Protein AF-A0AAD3CX53-F1 (afdb_monomer_lite)

InterPro domains:
  IPR001254 Serine proteases, trypsin domain [PF00089] (27-254)
  IPR001254 Serine proteases, trypsin domain [PS50240] (27-259)
  IPR001254 Serine proteases, trypsin domain [SM00020] (26-254)
  IPR001254 Serine proteases, trypsin domain [cd00190] (27-257)
  IPR001314 Peptidase S1A, chymotrypsin family [PR00722] (55-70)
  IPR001314 Peptidase S1A, chymotrypsin family [PR00722] (120-134)
  IPR001314 Peptidase S1A, chymotrypsin family [PR00722] (205-217)
  IPR009003 Peptidase S1, PA clan [SSF50494] (7-258)
  IPR018114 Serine proteases, trypsin family, histidine active site [PS00134] (65-70)
  IPR033116 Serine proteases, trypsin family, serine active site [PS00135] (206-217)
  IPR050430 Peptidase S1 family serine proteases [PTHR24276] (22-259)

Structure (mmCIF, N/CA/C/O backbone):
data_AF-A0AAD3CX53-F1
#
_entry.id   AF-A0AAD3CX53-F1
#
loop_
_atom_site.group_PDB
_atom_site.id
_atom_site.type_symbol
_atom_site.label_atom_id
_atom_site.label_alt_id
_atom_site.label_comp_id
_atom_site.label_asym_id
_atom_site.label_entity_id
_atom_site.label_seq_id
_atom_site.pdbx_PDB_ins_code
_atom_site.Cartn_x
_atom_site.Cartn_y
_atom_site.Cartn_z
_atom_site.occupancy
_atom_site.B_iso_or_equiv
_atom_site.auth_seq_id
_atom_site.auth_comp_id
_atom_site.auth_asym_id
_atom_site.auth_atom_id
_atom_site.pdbx_PDB_model_num
ATOM 1 N N . MET A 1 1 ? 22.608 -53.211 -71.564 1.00 37.53 1 MET A N 1
ATOM 2 C CA . MET A 1 1 ? 23.884 -52.901 -72.252 1.00 37.53 1 MET A CA 1
ATOM 3 C C . MET A 1 1 ? 24.063 -51.393 -72.076 1.00 37.53 1 MET A C 1
ATOM 5 O O . MET A 1 1 ? 23.245 -50.678 -72.616 1.00 37.53 1 MET A O 1
ATOM 9 N N . PHE A 1 2 ? 24.878 -50.819 -71.192 1.00 36.91 2 PHE A N 1
ATOM 10 C CA . PHE A 1 2 ? 26.244 -51.102 -70.749 1.00 36.91 2 PHE A CA 1
ATOM 11 C C . PHE A 1 2 ? 26.442 -50.727 -69.263 1.00 36.91 2 PHE A C 1
ATOM 13 O O . PHE A 1 2 ? 25.804 -49.817 -68.748 1.00 36.91 2 PHE A O 1
ATOM 20 N N . PHE A 1 3 ? 27.364 -51.442 -68.619 1.00 38.16 3 PHE A N 1
ATOM 21 C CA . PHE A 1 3 ? 27.961 -51.197 -67.300 1.00 38.16 3 PHE A CA 1
ATOM 22 C C . PHE A 1 3 ? 28.917 -49.985 -67.307 1.00 38.16 3 PHE A C 1
ATOM 24 O O . PHE A 1 3 ? 29.639 -49.826 -68.291 1.00 38.16 3 PHE A O 1
ATOM 31 N N . ARG A 1 4 ? 29.075 -49.283 -66.167 1.00 43.34 4 ARG A N 1
ATOM 32 C CA . ARG A 1 4 ? 30.371 -49.168 -65.446 1.00 43.34 4 ARG A CA 1
ATOM 33 C C . ARG A 1 4 ? 30.257 -48.494 -64.063 1.00 43.34 4 ARG A C 1
ATOM 35 O O . ARG A 1 4 ? 29.509 -47.546 -63.875 1.00 43.34 4 ARG A O 1
ATOM 42 N N . LEU A 1 5 ? 31.020 -49.075 -63.135 1.00 43.53 5 LEU A N 1
ATOM 43 C CA . LEU A 1 5 ? 31.185 -48.823 -61.696 1.00 43.53 5 LEU A CA 1
ATOM 44 C C . LEU A 1 5 ? 32.318 -47.820 -61.372 1.00 43.53 5 LEU A C 1
ATOM 46 O O . LEU A 1 5 ? 33.088 -47.483 -62.269 1.00 43.53 5 LEU A O 1
ATOM 50 N N . PHE A 1 6 ? 32.451 -47.548 -60.056 1.00 41.03 6 PHE A N 1
ATOM 51 C CA . PHE A 1 6 ? 33.552 -46.977 -59.234 1.00 41.03 6 PHE A CA 1
ATOM 52 C C . PHE A 1 6 ? 33.289 -45.534 -58.755 1.00 41.03 6 PHE A C 1
ATOM 54 O O . PHE A 1 6 ? 32.903 -44.702 -59.559 1.00 41.03 6 PHE A O 1
ATOM 61 N N . SER A 1 7 ? 33.497 -45.115 -57.497 1.00 39.09 7 SER A N 1
ATOM 62 C CA . SER A 1 7 ? 33.970 -45.731 -56.239 1.00 39.09 7 SER A CA 1
ATOM 63 C C . SER A 1 7 ? 33.908 -44.656 -55.127 1.00 39.09 7 SER A C 1
ATOM 65 O O . SER A 1 7 ? 34.297 -43.539 -55.434 1.00 39.09 7 SER A O 1
ATOM 67 N N . THR A 1 8 ? 33.523 -45.020 -53.881 1.00 43.47 8 THR A N 1
ATOM 68 C CA . THR A 1 8 ? 33.991 -44.512 -52.539 1.00 43.47 8 THR A CA 1
ATOM 69 C C . THR A 1 8 ? 34.021 -42.984 -52.252 1.00 43.47 8 THR A C 1
ATOM 71 O O . THR A 1 8 ? 34.390 -42.212 -53.112 1.00 43.47 8 THR A O 1
ATOM 74 N N . CYS A 1 9 ? 33.797 -42.396 -51.067 1.00 38.59 9 CYS A N 1
ATOM 75 C CA . CYS A 1 9 ? 33.651 -42.792 -49.660 1.00 38.59 9 CYS A CA 1
ATOM 76 C C . CYS A 1 9 ? 33.224 -41.530 -48.849 1.00 38.59 9 CYS A C 1
ATOM 78 O O . CYS A 1 9 ? 33.630 -40.437 -49.221 1.00 38.59 9 CYS A O 1
ATOM 80 N N . PHE A 1 10 ? 32.526 -41.724 -47.718 1.00 41.97 10 PHE A N 1
ATOM 81 C CA . PHE A 1 10 ? 32.478 -40.902 -46.482 1.00 41.97 10 PHE A CA 1
ATOM 82 C C . PHE A 1 10 ? 32.223 -39.375 -46.532 1.00 41.97 10 PHE A C 1
ATOM 84 O O . PHE A 1 10 ? 33.074 -38.603 -46.952 1.00 41.97 10 PHE A O 1
ATOM 91 N N . LEU A 1 11 ? 31.148 -38.923 -45.868 1.00 41.41 11 LEU A N 1
ATOM 92 C CA . LEU A 1 11 ? 31.204 -38.396 -44.490 1.00 41.41 11 LEU A CA 1
ATOM 93 C C . LEU A 1 11 ? 29.785 -38.157 -43.939 1.00 41.41 11 LEU A C 1
ATOM 95 O O . LEU A 1 11 ? 28.907 -37.651 -44.633 1.00 41.41 11 LEU A O 1
ATOM 99 N N . LEU A 1 12 ? 29.579 -38.549 -42.678 1.00 47.66 12 LEU A N 1
ATOM 100 C CA . LEU A 1 12 ? 28.421 -38.186 -41.865 1.00 47.66 12 LEU A CA 1
ATOM 101 C C . LEU A 1 12 ? 28.378 -36.665 -41.658 1.00 47.66 12 LEU A C 1
ATOM 103 O O . LEU A 1 12 ? 29.356 -36.087 -41.191 1.00 47.66 12 LEU A O 1
ATOM 107 N N . SER A 1 13 ? 27.198 -36.072 -41.801 1.00 46.19 13 SER A N 1
ATOM 108 C CA . SER A 1 13 ? 26.749 -35.031 -40.877 1.00 46.19 13 SER A CA 1
ATOM 109 C C . SER A 1 13 ? 25.247 -35.186 -40.650 1.00 46.19 13 SER A C 1
ATOM 111 O O . SER A 1 13 ? 24.409 -34.854 -41.483 1.00 46.19 13 SER A O 1
ATOM 113 N N . ALA A 1 14 ? 24.908 -35.755 -39.495 1.00 48.56 14 ALA A N 1
ATOM 114 C CA . ALA A 1 14 ? 23.606 -35.538 -38.899 1.00 48.56 14 ALA A CA 1
ATOM 115 C C . ALA A 1 14 ? 23.616 -34.126 -38.307 1.00 48.56 14 ALA A C 1
ATOM 117 O O . ALA A 1 14 ? 24.477 -33.794 -37.491 1.00 48.56 14 ALA A O 1
ATOM 118 N N . SER A 1 15 ? 22.659 -33.296 -38.696 1.00 42.34 15 SER A N 1
ATOM 119 C CA . SER A 1 15 ? 22.282 -32.123 -37.915 1.00 42.34 15 SER A CA 1
ATOM 120 C C . SER A 1 15 ? 20.763 -32.048 -37.902 1.00 42.34 15 SER A C 1
ATOM 122 O O . SER A 1 15 ? 20.122 -31.573 -38.834 1.00 42.34 15 SER A O 1
ATOM 124 N N . LEU A 1 16 ? 20.207 -32.617 -36.833 1.00 45.38 16 LEU A N 1
ATOM 125 C CA . LEU A 1 16 ? 18.971 -32.145 -36.224 1.00 45.38 16 LEU A CA 1
ATOM 126 C C . LEU A 1 16 ? 19.175 -30.672 -35.847 1.00 45.38 16 LEU A C 1
ATOM 128 O O . LEU A 1 16 ? 20.244 -30.343 -35.349 1.00 45.38 16 LEU A O 1
ATOM 132 N N . VAL A 1 17 ? 18.177 -29.820 -36.060 1.00 38.44 17 VAL A N 1
ATOM 133 C CA . VAL A 1 17 ? 17.422 -29.145 -34.990 1.00 38.44 17 VAL A CA 1
ATOM 134 C C . VAL A 1 17 ? 16.234 -28.456 -35.657 1.00 38.44 17 VAL A C 1
ATOM 136 O O . VAL A 1 17 ? 16.371 -27.641 -36.566 1.00 38.44 17 VAL A O 1
ATOM 139 N N . GLN A 1 18 ? 15.050 -28.847 -35.207 1.00 41.59 18 GLN A N 1
ATOM 140 C CA . GLN A 1 18 ? 13.805 -28.139 -35.426 1.00 41.59 18 GLN A CA 1
ATOM 141 C C . GLN A 1 18 ? 13.654 -27.112 -34.297 1.00 41.59 18 GLN A C 1
ATOM 143 O O . GLN A 1 18 ? 13.928 -27.444 -33.150 1.00 41.59 18 GLN A O 1
ATOM 148 N N . ALA A 1 19 ? 13.158 -25.930 -34.669 1.00 41.47 19 ALA A N 1
ATOM 149 C CA . ALA A 1 19 ? 12.661 -24.841 -33.829 1.00 41.47 19 ALA A CA 1
ATOM 150 C C . ALA A 1 19 ? 13.669 -24.126 -32.911 1.00 41.47 19 ALA A C 1
ATOM 152 O O . ALA A 1 19 ? 14.104 -24.659 -31.900 1.00 41.47 19 ALA A O 1
ATOM 153 N N . ASP A 1 20 ? 13.863 -22.836 -33.186 1.00 35.59 20 ASP A N 1
ATOM 154 C CA . ASP A 1 20 ? 13.702 -21.851 -32.122 1.00 35.59 20 ASP A CA 1
ATOM 155 C C . ASP A 1 20 ? 12.988 -20.600 -32.665 1.00 35.59 20 ASP A C 1
ATOM 157 O O . ASP A 1 20 ? 13.542 -19.816 -33.435 1.00 35.59 20 ASP A O 1
ATOM 161 N N . ARG A 1 21 ? 11.702 -20.462 -32.323 1.00 45.19 21 ARG A N 1
ATOM 162 C CA . ARG A 1 21 ? 11.015 -19.166 -32.283 1.00 45.19 21 ARG A CA 1
ATOM 163 C C . ARG A 1 21 ? 11.199 -18.669 -30.848 1.00 45.19 21 ARG A C 1
ATOM 165 O O . ARG A 1 21 ? 10.325 -18.884 -30.015 1.00 45.19 21 ARG A O 1
ATOM 172 N N . SER A 1 22 ? 12.318 -18.013 -30.581 1.00 44.16 22 SER A N 1
ATOM 173 C CA . SER A 1 22 ? 12.551 -17.287 -29.334 1.00 44.16 22 SER A CA 1
ATOM 174 C C . SER A 1 22 ? 13.218 -15.959 -29.654 1.00 44.16 22 SER A C 1
ATOM 176 O O . SER A 1 22 ? 14.422 -15.785 -29.502 1.00 44.16 22 SER A O 1
ATOM 178 N N . LEU A 1 23 ? 12.402 -15.007 -30.084 1.00 37.31 23 LEU A N 1
ATOM 179 C CA . LEU A 1 23 ? 12.634 -13.609 -29.752 1.00 37.31 23 LEU A CA 1
ATOM 180 C C . LEU A 1 23 ? 11.383 -13.172 -28.994 1.00 37.31 23 LEU A C 1
ATOM 182 O O . LEU A 1 23 ? 10.440 -12.644 -29.571 1.00 37.31 23 LEU A O 1
ATOM 186 N N . LYS A 1 24 ? 11.314 -13.573 -27.719 1.00 36.50 24 LYS A N 1
ATOM 187 C CA . LYS A 1 24 ? 10.515 -12.850 -26.732 1.00 36.50 24 LYS A CA 1
ATOM 188 C C . LYS A 1 24 ? 11.449 -11.785 -26.184 1.00 36.50 24 LYS A C 1
ATOM 190 O O . LYS A 1 24 ? 12.309 -12.107 -25.367 1.00 36.50 24 LYS A O 1
ATOM 195 N N . GLU A 1 25 ? 11.330 -10.588 -26.734 1.00 34.53 25 GLU A N 1
ATOM 196 C CA . GLU A 1 25 ? 11.786 -9.349 -26.108 1.00 34.53 25 GLU A CA 1
ATOM 197 C C . GLU A 1 25 ? 10.971 -9.183 -24.809 1.00 34.53 25 GLU A C 1
ATOM 199 O O . GLU A 1 25 ? 9.796 -9.557 -24.770 1.00 34.53 25 GLU A O 1
ATOM 204 N N . ARG A 1 26 ? 11.652 -8.829 -23.714 1.00 34.66 26 ARG A N 1
ATOM 205 C CA . ARG A 1 26 ? 11.148 -8.876 -22.330 1.00 34.66 26 ARG A CA 1
ATOM 206 C C . ARG A 1 26 ? 11.360 -7.517 -21.668 1.00 34.66 26 ARG A C 1
ATOM 208 O O . ARG A 1 26 ? 12.236 -6.761 -22.093 1.00 34.66 26 ARG A O 1
ATOM 215 N N . ILE A 1 27 ? 10.675 -7.280 -20.544 1.00 44.75 27 ILE A N 1
ATOM 216 C CA . ILE A 1 27 ? 11.186 -6.335 -19.540 1.00 44.75 27 ILE A CA 1
ATOM 217 C C . ILE A 1 27 ? 12.626 -6.698 -19.187 1.00 44.75 27 ILE A C 1
ATOM 219 O O . ILE A 1 27 ? 12.963 -7.884 -19.167 1.00 44.75 27 ILE A O 1
ATOM 223 N N . TYR A 1 28 ? 13.463 -5.698 -18.898 1.00 50.34 28 TYR A N 1
ATOM 224 C CA . TYR A 1 28 ? 14.848 -5.911 -18.474 1.00 50.34 28 TYR A CA 1
ATOM 225 C C . TYR A 1 28 ? 14.888 -6.938 -17.329 1.00 50.34 28 TYR A C 1
ATOM 227 O O . TYR A 1 28 ? 14.456 -6.661 -16.214 1.00 50.34 28 TYR A O 1
ATOM 235 N N . ASN A 1 29 ? 15.331 -8.169 -17.620 1.00 61.50 29 ASN A N 1
ATOM 236 C CA . ASN A 1 29 ? 15.265 -9.336 -16.719 1.00 61.50 29 ASN A CA 1
ATOM 237 C C . ASN A 1 29 ? 13.873 -9.770 -16.173 1.00 61.50 29 ASN A C 1
ATOM 239 O O . ASN A 1 29 ? 13.809 -10.677 -15.334 1.00 61.50 29 ASN A O 1
ATOM 243 N N . GLY A 1 30 ? 12.768 -9.190 -16.640 1.00 71.88 30 GLY A N 1
ATOM 244 C CA . GLY A 1 30 ? 11.403 -9.553 -16.247 1.00 71.88 30 GLY A CA 1
ATOM 245 C C . GLY A 1 30 ? 10.861 -10.787 -16.976 1.00 71.88 30 GLY A C 1
ATOM 246 O O . GLY A 1 30 ? 11.457 -11.302 -17.928 1.00 71.88 30 GLY A O 1
ATOM 247 N N . ASN A 1 31 ? 9.717 -11.294 -16.517 1.00 84.94 31 ASN A N 1
ATOM 248 C CA . ASN A 1 31 ? 8.957 -12.324 -17.228 1.00 84.94 31 ASN A CA 1
ATOM 249 C C . ASN A 1 31 ? 7.474 -11.952 -17.305 1.00 84.94 31 ASN A C 1
ATOM 251 O O . ASN A 1 31 ? 6.943 -11.347 -16.373 1.00 84.94 31 ASN A O 1
ATOM 255 N N . ASP A 1 32 ? 6.808 -12.391 -18.380 1.00 91.06 32 ASP A N 1
ATOM 256 C CA . ASP A 1 32 ? 5.352 -12.295 -18.505 1.00 91.06 32 ASP A CA 1
ATOM 257 C C . ASP A 1 32 ? 4.680 -12.896 -17.269 1.00 91.06 32 ASP A C 1
ATOM 259 O O . ASP A 1 32 ? 4.918 -14.058 -16.913 1.00 91.06 32 ASP A O 1
ATOM 263 N N . VAL A 1 33 ? 3.797 -12.119 -16.653 1.00 93.69 33 VAL A N 1
ATOM 264 C CA . VAL A 1 33 ? 2.981 -12.570 -15.535 1.00 93.69 33 VAL A CA 1
ATOM 265 C C . VAL A 1 33 ? 1.998 -13.635 -16.031 1.00 93.69 33 VAL A C 1
ATOM 267 O O . VAL A 1 33 ? 1.255 -13.406 -16.988 1.00 93.69 33 VAL A O 1
ATOM 270 N N . PRO A 1 34 ? 1.944 -14.818 -15.396 1.00 94.06 34 PRO A N 1
ATOM 271 C CA . PRO A 1 34 ? 0.906 -15.795 -15.692 1.00 94.06 34 PRO A CA 1
ATOM 272 C C . PRO A 1 34 ? -0.475 -15.287 -15.269 1.00 94.06 34 PRO A C 1
ATOM 274 O O . PRO A 1 34 ? -0.608 -14.626 -14.237 1.00 94.06 34 PRO A O 1
ATOM 277 N N . VAL A 1 35 ? -1.510 -15.679 -16.017 1.00 95.12 35 VAL A N 1
ATOM 278 C CA . VAL A 1 35 ? -2.917 -15.407 -15.680 1.00 95.12 35 VAL A CA 1
ATOM 279 C C . VAL A 1 35 ? -3.220 -15.720 -14.207 1.00 95.12 35 VAL A C 1
ATOM 281 O O . VAL A 1 35 ? -2.730 -16.715 -13.671 1.00 95.12 35 VAL A O 1
ATOM 284 N N . ASP A 1 36 ? -4.001 -14.855 -13.559 1.00 93.81 36 ASP A N 1
ATOM 285 C CA . ASP A 1 36 ? -4.448 -14.961 -12.162 1.00 93.81 36 ASP A CA 1
ATOM 286 C C . ASP A 1 36 ? -3.347 -14.853 -11.087 1.00 93.81 36 ASP A C 1
ATOM 288 O O . ASP A 1 36 ? -3.626 -15.047 -9.902 1.00 93.81 36 ASP A O 1
ATOM 292 N N . SER A 1 37 ? -2.106 -14.500 -11.448 1.00 95.31 37 SER A N 1
ATOM 293 C CA . SER A 1 37 ? -1.024 -14.344 -10.456 1.00 95.31 37 SER A CA 1
ATOM 294 C C . SER A 1 37 ? -1.181 -13.076 -9.610 1.00 95.31 37 SER A C 1
ATOM 296 O O . SER A 1 37 ? -1.028 -13.125 -8.389 1.00 95.31 37 SER A O 1
ATOM 298 N N . TYR A 1 38 ? -1.513 -11.949 -10.250 1.00 97.06 38 TYR A N 1
ATOM 299 C CA . TYR A 1 38 ? -1.677 -10.639 -9.604 1.00 97.06 38 TYR A CA 1
ATOM 300 C C . TYR A 1 38 ? -2.980 -9.961 -10.055 1.00 97.06 38 TYR A C 1
ATOM 302 O O . TYR A 1 38 ? -2.949 -8.871 -10.624 1.00 97.06 38 TYR A O 1
ATOM 310 N N . PRO A 1 39 ? -4.155 -10.580 -9.825 1.00 96.81 39 PRO A N 1
ATOM 311 C CA . PRO A 1 39 ? -5.430 -10.040 -10.304 1.00 96.81 39 PRO A CA 1
ATOM 312 C C . PRO A 1 39 ? -5.778 -8.689 -9.661 1.00 96.81 39 PRO A C 1
ATOM 314 O O . PRO A 1 39 ? -6.614 -7.962 -10.171 1.00 96.81 39 PRO A O 1
ATOM 317 N N . TRP A 1 40 ? -5.132 -8.346 -8.548 1.00 97.88 40 TRP A N 1
ATOM 318 C CA . TRP A 1 40 ? -5.261 -7.083 -7.825 1.00 97.88 40 TRP A CA 1
ATOM 319 C C . TRP A 1 40 ? -4.377 -5.955 -8.377 1.00 97.88 40 TRP A C 1
ATOM 321 O O . TRP A 1 40 ? -4.497 -4.826 -7.894 1.00 97.88 40 TRP A O 1
ATOM 331 N N . PHE A 1 41 ? -3.486 -6.228 -9.341 1.00 98.25 41 PHE A N 1
ATOM 332 C CA . PHE A 1 41 ? -2.746 -5.169 -10.027 1.00 98.25 41 PHE A CA 1
ATOM 333 C C . PHE A 1 41 ? -3.743 -4.253 -10.737 1.00 98.25 41 PHE A C 1
ATOM 335 O O . PHE A 1 41 ? -4.689 -4.723 -11.377 1.00 98.25 41 PHE A O 1
ATOM 342 N N . ALA A 1 42 ? -3.541 -2.949 -10.611 1.00 97.38 42 ALA A N 1
ATOM 343 C CA . ALA A 1 42 ? -4.384 -1.957 -11.246 1.00 97.38 42 ALA A CA 1
ATOM 344 C C . ALA A 1 42 ? -3.533 -0.927 -11.983 1.00 97.38 42 ALA A C 1
ATOM 346 O O . ALA A 1 42 ? -2.410 -0.643 -11.572 1.00 97.38 42 ALA A O 1
ATOM 347 N N . ARG A 1 43 ? -4.084 -0.325 -13.038 1.00 93.31 43 ARG A N 1
ATOM 348 C CA . ARG A 1 43 ? -3.485 0.858 -13.666 1.00 93.31 43 ARG A CA 1
ATOM 349 C C . ARG A 1 43 ? -4.492 2.013 -13.755 1.00 93.31 43 ARG A C 1
ATOM 351 O O . ARG A 1 43 ? -5.669 1.746 -14.016 1.00 93.31 43 ARG A O 1
ATOM 358 N N . PRO A 1 44 ? -4.083 3.264 -13.482 1.00 93.44 44 PRO A N 1
ATOM 359 C CA . PRO A 1 44 ? -4.949 4.425 -13.585 1.00 93.44 44 PRO A CA 1
ATOM 360 C C . PRO A 1 44 ? -5.173 4.826 -15.044 1.00 93.44 44 PRO A C 1
ATOM 362 O O . PRO A 1 44 ? -4.233 4.830 -15.840 1.00 93.44 44 PRO A O 1
ATOM 365 N N . LEU A 1 45 ? -6.407 5.209 -15.364 1.00 93.31 45 LEU A N 1
ATOM 366 C CA . LEU A 1 45 ? -6.769 5.827 -16.633 1.00 93.31 45 LEU A CA 1
ATOM 367 C C . LEU A 1 45 ? -7.110 7.306 -16.433 1.00 93.31 45 LEU A C 1
ATOM 369 O O . LEU A 1 45 ? -7.794 7.682 -15.466 1.00 93.31 45 LEU A O 1
ATOM 373 N N . ASP A 1 46 ? -6.660 8.131 -17.369 1.00 90.94 46 ASP A N 1
ATOM 374 C CA . ASP A 1 46 ? -6.968 9.555 -17.413 1.00 90.94 46 ASP A CA 1
ATOM 375 C C . ASP A 1 46 ? -8.399 9.837 -17.919 1.00 90.94 46 ASP A C 1
ATOM 377 O O . ASP A 1 46 ? -9.230 8.938 -18.073 1.00 90.94 46 ASP A O 1
ATOM 381 N N . GLY A 1 47 ? -8.720 11.118 -18.126 1.00 87.94 47 GLY A N 1
ATOM 382 C CA . GLY A 1 47 ? -10.035 11.565 -18.599 1.00 87.94 47 GLY A CA 1
ATOM 383 C C . GLY A 1 47 ? -10.413 11.091 -20.004 1.00 87.94 47 GLY A C 1
ATOM 384 O O . GLY A 1 47 ? -11.608 11.013 -20.302 1.00 87.94 47 GLY A O 1
ATOM 385 N N . ASP A 1 48 ? -9.423 10.770 -20.834 1.00 89.19 48 ASP A N 1
ATOM 386 C CA . ASP A 1 48 ? -9.598 10.294 -22.205 1.00 89.19 48 ASP A CA 1
ATOM 387 C C . ASP A 1 48 ? -9.641 8.754 -22.272 1.00 89.19 48 ASP A C 1
ATOM 389 O O . ASP A 1 48 ? -10.057 8.182 -23.282 1.00 89.19 48 ASP A O 1
ATOM 393 N N . GLY A 1 49 ? -9.341 8.087 -21.151 1.00 88.81 49 GLY A N 1
ATOM 394 C CA . GLY A 1 49 ? -9.322 6.633 -21.022 1.00 88.81 49 GLY A CA 1
ATOM 395 C C . GLY A 1 49 ? -7.962 6.021 -21.347 1.00 88.81 49 GLY A C 1
ATOM 396 O O . GLY A 1 49 ? -7.874 4.798 -21.456 1.00 88.81 49 GLY A O 1
ATOM 397 N N . ASP A 1 50 ? -6.925 6.847 -21.482 1.00 89.44 50 ASP A N 1
ATOM 398 C CA . ASP A 1 50 ? -5.561 6.410 -21.746 1.00 89.44 50 ASP A CA 1
ATOM 399 C C . ASP A 1 50 ? -4.835 6.085 -20.433 1.00 89.44 50 ASP A C 1
ATOM 401 O O . ASP A 1 50 ? -5.161 6.601 -19.358 1.00 89.44 50 ASP A O 1
ATOM 405 N N . TRP A 1 51 ? -3.850 5.187 -20.509 1.00 89.56 51 TRP A N 1
ATOM 406 C CA . TRP A 1 51 ? -3.039 4.827 -19.350 1.00 89.56 51 TRP A CA 1
ATOM 407 C C . TRP A 1 51 ? -2.154 6.002 -18.919 1.00 89.56 51 TRP A C 1
ATOM 409 O O . TRP A 1 51 ? -1.382 6.541 -19.705 1.00 89.56 51 TRP A O 1
ATOM 419 N N . ASP A 1 52 ? -2.228 6.347 -17.634 1.00 84.06 52 ASP A N 1
ATOM 420 C CA . ASP A 1 52 ? -1.491 7.456 -17.014 1.00 84.06 52 ASP A CA 1
ATOM 421 C C . ASP A 1 52 ? 0.038 7.236 -16.906 1.00 84.06 52 ASP A C 1
ATOM 423 O O . ASP A 1 52 ? 0.792 8.162 -16.595 1.00 84.06 52 ASP A O 1
ATOM 427 N N . GLY A 1 53 ? 0.503 6.005 -17.140 1.00 85.94 53 GLY A N 1
ATOM 428 C CA . GLY A 1 53 ? 1.908 5.605 -17.002 1.00 85.94 53 GLY A CA 1
ATOM 429 C C . GLY A 1 53 ? 2.297 5.110 -15.604 1.00 85.94 53 GLY A C 1
ATOM 430 O O . GLY A 1 53 ? 3.434 4.698 -15.401 1.00 85.94 53 GLY A O 1
ATOM 431 N N . CYS A 1 54 ? 1.366 5.108 -14.644 1.00 91.19 54 CYS A N 1
ATOM 432 C CA . CYS A 1 54 ? 1.581 4.544 -13.309 1.00 91.19 54 CYS A CA 1
ATOM 433 C C . CYS A 1 54 ? 0.922 3.167 -13.117 1.00 91.19 54 CYS A C 1
ATOM 435 O O . CYS A 1 54 ? -0.067 2.819 -13.758 1.00 91.19 54 CYS A O 1
ATOM 437 N N . GLY A 1 55 ? 1.442 2.378 -12.186 1.00 93.81 55 GLY A N 1
ATOM 438 C CA . GLY A 1 55 ? 0.798 1.211 -11.601 1.00 93.81 55 GLY A CA 1
ATOM 439 C C . GLY A 1 55 ? 0.079 1.543 -10.293 1.00 93.81 55 GLY A C 1
ATOM 440 O O . GLY A 1 55 ? 0.161 2.647 -9.747 1.00 93.81 55 GLY A O 1
ATOM 441 N N . ALA A 1 56 ? -0.667 0.568 -9.789 1.00 96.94 56 ALA A N 1
ATOM 442 C CA . ALA A 1 56 ? -1.365 0.637 -8.518 1.00 96.94 56 ALA A CA 1
ATOM 443 C C . ALA A 1 56 ? -1.766 -0.765 -8.036 1.00 96.94 56 ALA A C 1
ATOM 445 O O . ALA A 1 56 ? -1.638 -1.762 -8.749 1.00 96.94 56 ALA A O 1
ATOM 446 N N . SER A 1 57 ? -2.282 -0.855 -6.811 1.00 98.38 57 SER A N 1
ATOM 447 C CA . SER A 1 57 ? -2.745 -2.118 -6.227 1.00 98.38 57 SER A CA 1
ATOM 448 C C . SER A 1 57 ? -4.087 -1.989 -5.526 1.00 98.38 57 SER A C 1
ATOM 450 O O . SER A 1 57 ? -4.274 -1.111 -4.684 1.00 98.38 57 SER A O 1
ATOM 452 N N . LEU A 1 58 ? -5.008 -2.911 -5.800 1.00 98.25 58 LEU A N 1
ATOM 453 C CA . LEU A 1 58 ? -6.254 -3.039 -5.051 1.00 98.25 58 LEU A CA 1
ATOM 454 C C . LEU A 1 58 ? -5.974 -3.607 -3.650 1.00 98.25 58 LEU A C 1
ATOM 456 O O . LEU A 1 58 ? -5.690 -4.795 -3.505 1.00 98.25 58 LEU A O 1
ATOM 460 N N . ILE A 1 59 ? -6.090 -2.776 -2.611 1.00 97.06 59 ILE A N 1
ATOM 461 C CA . ILE A 1 59 ? -5.801 -3.160 -1.211 1.00 97.06 59 ILE A CA 1
ATOM 462 C C . ILE A 1 59 ? -7.066 -3.438 -0.385 1.00 97.06 59 ILE A C 1
ATOM 464 O O . ILE A 1 59 ? -7.011 -4.040 0.688 1.00 97.06 59 ILE A O 1
ATOM 468 N N . SER A 1 60 ? -8.230 -3.035 -0.892 1.00 95.62 60 SER A N 1
ATOM 469 C CA . SER A 1 60 ? -9.550 -3.469 -0.424 1.00 95.62 60 SER A CA 1
ATOM 470 C C . SER A 1 60 ? -10.548 -3.382 -1.580 1.00 95.62 60 SER A C 1
ATOM 472 O O . SER A 1 60 ? -10.225 -2.785 -2.600 1.00 95.62 60 SER A O 1
ATOM 474 N N . ALA A 1 61 ? -11.771 -3.893 -1.419 1.00 94.62 61 ALA A N 1
ATOM 475 C CA . ALA A 1 61 ? -12.781 -3.820 -2.479 1.00 94.62 61 ALA A CA 1
ATOM 476 C C . ALA A 1 61 ? -13.073 -2.380 -2.954 1.00 94.62 61 ALA A C 1
ATOM 478 O O . ALA A 1 61 ? -13.465 -2.192 -4.099 1.00 94.62 61 ALA A O 1
ATOM 479 N N . ASP A 1 62 ? -12.859 -1.374 -2.099 1.00 95.38 62 ASP A N 1
ATOM 480 C CA . ASP A 1 62 ? -13.207 0.025 -2.371 1.00 95.38 62 ASP A CA 1
ATOM 481 C C . ASP A 1 62 ? -11.982 0.945 -2.528 1.00 95.38 62 ASP A C 1
ATOM 483 O O . ASP A 1 62 ? -12.152 2.137 -2.781 1.00 95.38 62 ASP A O 1
ATOM 487 N N . TYR A 1 63 ? -10.755 0.436 -2.345 1.00 97.44 63 TYR A N 1
ATOM 488 C CA . TYR A 1 63 ? -9.552 1.274 -2.279 1.00 97.44 63 TYR A CA 1
ATOM 489 C C . TYR A 1 63 ? -8.368 0.693 -3.047 1.00 97.44 63 TYR A C 1
ATOM 491 O O . TYR A 1 63 ? -7.993 -0.469 -2.861 1.00 97.44 63 TYR A O 1
ATOM 499 N N . VAL A 1 64 ? -7.735 1.566 -3.828 1.00 97.94 64 VAL A N 1
ATOM 500 C CA . VAL A 1 64 ? -6.498 1.322 -4.572 1.00 97.94 64 VAL A CA 1
ATOM 501 C C . VAL A 1 64 ? -5.370 2.164 -3.967 1.00 97.94 64 VAL A C 1
ATOM 503 O O . VAL A 1 64 ? -5.577 3.336 -3.652 1.00 97.94 64 VAL A O 1
ATOM 506 N N . LEU A 1 65 ? -4.194 1.563 -3.788 1.00 98.38 65 LEU A N 1
ATOM 507 C CA . LEU A 1 65 ? -2.964 2.201 -3.311 1.00 98.38 65 LEU A CA 1
ATOM 508 C C . LEU A 1 65 ? -2.006 2.430 -4.484 1.00 98.38 65 LEU A C 1
ATOM 510 O O . LEU A 1 65 ? -1.813 1.528 -5.297 1.00 98.38 65 LEU A O 1
ATOM 514 N N . THR A 1 66 ? -1.414 3.618 -4.558 1.00 97.56 66 THR A N 1
ATOM 515 C CA . THR A 1 66 ? -0.428 4.018 -5.575 1.00 97.56 66 THR A CA 1
ATOM 516 C C . THR A 1 66 ? 0.503 5.099 -5.000 1.00 97.56 66 THR A C 1
ATOM 518 O O . THR A 1 66 ? 0.428 5.407 -3.806 1.00 97.56 66 THR A O 1
ATOM 521 N N . ALA A 1 67 ? 1.383 5.665 -5.823 1.00 96.31 67 ALA A N 1
ATOM 522 C CA . ALA A 1 67 ? 2.284 6.752 -5.455 1.00 96.31 67 ALA A CA 1
ATOM 523 C C . ALA A 1 67 ? 1.606 8.127 -5.587 1.00 96.31 67 ALA A C 1
ATOM 525 O O . ALA A 1 67 ? 0.721 8.330 -6.420 1.00 96.31 67 ALA A O 1
ATOM 526 N N . ALA A 1 68 ? 2.022 9.087 -4.764 1.00 96.00 68 ALA A N 1
ATOM 527 C CA . ALA A 1 68 ? 1.584 10.474 -4.868 1.00 96.00 68 ALA A CA 1
ATOM 528 C C . ALA A 1 68 ? 2.196 11.170 -6.088 1.00 96.00 68 ALA A C 1
ATOM 530 O O . ALA A 1 68 ? 1.480 11.922 -6.752 1.00 96.00 68 ALA A O 1
ATOM 531 N N . HIS A 1 69 ? 3.462 10.897 -6.423 1.00 93.25 69 HIS A N 1
ATOM 532 C CA . HIS A 1 69 ? 4.161 11.563 -7.529 1.00 93.25 69 HIS A CA 1
ATOM 533 C C . HIS A 1 69 ? 3.447 11.388 -8.881 1.00 93.25 69 HIS A C 1
ATOM 535 O O . HIS A 1 69 ? 3.512 12.279 -9.724 1.00 93.25 69 HIS A O 1
ATOM 541 N N . CYS A 1 70 ? 2.680 10.303 -9.065 1.00 92.12 70 CYS A N 1
ATOM 542 C CA . CYS A 1 70 ? 1.871 10.056 -10.266 1.00 92.12 70 CYS A CA 1
ATOM 543 C C . CYS A 1 70 ? 0.928 11.220 -10.618 1.00 92.12 70 CYS A C 1
ATOM 545 O O . CYS A 1 70 ? 0.568 11.405 -11.781 1.00 92.12 70 CYS A O 1
ATOM 547 N N . PHE A 1 71 ? 0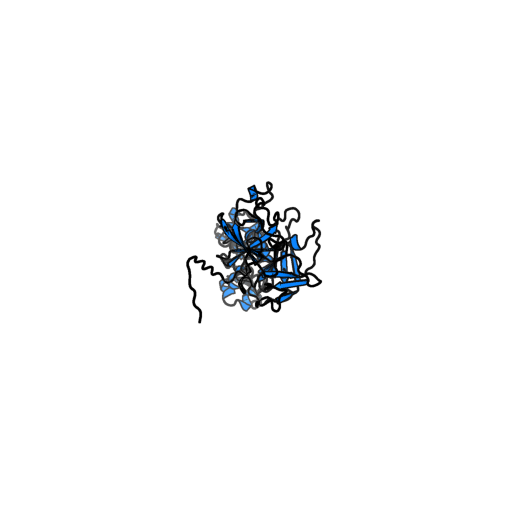.540 12.025 -9.625 1.00 91.69 71 PHE A N 1
ATOM 548 C CA . PHE A 1 71 ? -0.415 13.125 -9.758 1.00 91.69 71 PHE A CA 1
ATOM 549 C C . PHE A 1 71 ? 0.232 14.510 -9.888 1.00 91.69 71 PHE A C 1
ATOM 551 O O . PHE A 1 71 ? -0.483 15.507 -10.049 1.00 91.69 71 PHE A O 1
ATOM 558 N N . PHE A 1 72 ? 1.562 14.588 -9.822 1.00 90.19 72 PHE A N 1
ATOM 559 C CA . PHE A 1 72 ? 2.324 15.829 -9.905 1.00 90.19 72 PHE A CA 1
ATOM 560 C C . PHE A 1 72 ? 3.109 15.906 -11.217 1.00 90.19 72 PHE A C 1
ATOM 562 O O . PHE A 1 72 ? 3.494 14.895 -11.798 1.00 90.19 72 PHE A O 1
ATOM 569 N N . ASP A 1 73 ? 3.307 17.122 -11.722 1.00 85.38 73 ASP A N 1
ATOM 570 C CA . ASP A 1 73 ? 4.273 17.372 -12.790 1.00 85.38 73 ASP A CA 1
ATOM 571 C C . ASP A 1 73 ? 5.694 17.551 -12.231 1.00 85.38 73 ASP A C 1
ATOM 573 O O . ASP A 1 73 ? 5.914 17.625 -11.021 1.00 85.38 73 ASP A O 1
ATOM 577 N N . SER A 1 74 ? 6.672 17.696 -13.127 1.00 81.38 74 SER A N 1
ATOM 578 C CA . SER A 1 74 ? 8.078 17.912 -12.765 1.00 81.38 74 SER A CA 1
ATOM 579 C C . SER A 1 74 ? 8.348 19.211 -11.989 1.00 81.38 74 SER A C 1
ATOM 581 O O . SER A 1 74 ? 9.477 19.437 -11.570 1.00 81.38 74 SER A O 1
ATOM 583 N N . ASN A 1 75 ? 7.358 20.100 -11.852 1.00 84.62 75 ASN A N 1
ATOM 584 C CA . ASN A 1 75 ? 7.456 21.339 -11.080 1.00 84.62 75 ASN A CA 1
ATOM 585 C C . ASN A 1 75 ? 6.735 21.228 -9.724 1.00 84.62 75 ASN A C 1
ATOM 587 O O . ASN A 1 75 ? 6.507 22.254 -9.078 1.00 84.62 75 ASN A O 1
ATOM 591 N N . GLY A 1 76 ? 6.306 20.026 -9.322 1.00 81.12 76 GLY A N 1
ATOM 592 C CA . GLY A 1 76 ? 5.555 19.804 -8.085 1.00 81.12 76 GLY A CA 1
ATOM 593 C C . GLY A 1 76 ? 4.133 20.369 -8.126 1.00 81.12 76 GLY A C 1
ATOM 594 O O . GLY A 1 76 ? 3.512 20.571 -7.080 1.00 81.12 76 GLY A O 1
ATOM 595 N N . SER A 1 77 ? 3.589 20.653 -9.313 1.00 86.81 77 SER A N 1
ATOM 596 C CA . SER A 1 77 ? 2.205 21.104 -9.464 1.00 86.81 77 SER A CA 1
ATOM 597 C C . SER A 1 77 ? 1.276 19.916 -9.658 1.00 86.81 77 SER A C 1
ATOM 599 O O . SER A 1 77 ? 1.539 19.033 -10.470 1.00 86.81 77 SER A O 1
ATOM 601 N N . PHE A 1 78 ? 0.155 19.911 -8.933 1.00 86.31 78 PHE A N 1
ATOM 602 C CA . PHE A 1 78 ? -0.896 18.920 -9.144 1.00 86.31 78 PHE A CA 1
ATOM 603 C C . PHE A 1 78 ? -1.417 19.041 -10.579 1.00 86.31 78 PHE A C 1
ATOM 605 O O . PHE A 1 78 ? -1.953 20.084 -10.963 1.00 86.31 78 PHE A O 1
ATOM 612 N N . SER A 1 79 ? -1.220 17.991 -11.368 1.00 81.12 79 SER A N 1
ATOM 613 C CA . SER A 1 79 ? -1.319 18.060 -12.829 1.00 81.12 79 SER A CA 1
ATOM 614 C C . SER A 1 79 ? -2.394 17.135 -13.394 1.00 81.12 79 SER A C 1
ATOM 616 O O . SER A 1 79 ? -2.858 17.333 -14.516 1.00 81.12 79 SER A O 1
ATOM 618 N N . LYS A 1 80 ? -2.847 16.145 -12.614 1.00 79.88 80 LYS A N 1
ATOM 619 C CA . LYS A 1 80 ? -3.668 15.053 -13.144 1.00 79.88 80 LYS A CA 1
ATOM 620 C C . LYS A 1 80 ? -4.934 14.803 -12.342 1.00 79.88 80 LYS A C 1
ATOM 622 O O . LYS A 1 80 ? -4.937 14.817 -11.115 1.00 79.88 80 LYS A O 1
ATOM 627 N N . THR A 1 81 ? -6.021 14.525 -13.058 1.00 76.00 81 THR A N 1
ATOM 628 C CA . THR A 1 81 ? -7.264 14.004 -12.477 1.00 76.00 81 THR A CA 1
ATOM 629 C C . THR A 1 81 ? -7.536 12.648 -13.108 1.00 76.00 81 THR A C 1
ATOM 631 O O . THR A 1 81 ? -7.611 12.555 -14.329 1.00 76.00 81 THR A O 1
ATOM 634 N N . LEU A 1 82 ? -7.676 11.606 -12.292 1.00 83.94 82 LEU A N 1
ATOM 635 C CA . LEU A 1 82 ? -7.982 10.265 -12.785 1.00 83.94 82 LEU A CA 1
ATOM 636 C C . LEU A 1 82 ? -9.476 10.092 -13.014 1.00 83.94 82 LEU A C 1
ATOM 638 O O . LEU A 1 82 ? -10.284 10.521 -12.185 1.00 83.94 82 LEU A O 1
ATOM 642 N N . ALA A 1 83 ? -9.833 9.406 -14.097 1.00 91.75 83 ALA A N 1
ATOM 643 C CA . ALA A 1 83 ? -11.212 9.008 -14.338 1.00 91.75 83 ALA A CA 1
ATOM 644 C C . ALA A 1 83 ? -11.524 7.667 -13.675 1.00 91.75 83 ALA A C 1
ATOM 646 O O . ALA A 1 83 ? -12.558 7.524 -13.016 1.00 91.75 83 ALA A O 1
ATOM 647 N N . SER A 1 84 ? -10.645 6.676 -13.846 1.00 97.00 84 SER A N 1
ATOM 648 C CA . SER A 1 84 ? -10.899 5.296 -13.427 1.00 97.00 84 SER A CA 1
ATOM 649 C C . SER A 1 84 ? -9.616 4.492 -13.216 1.00 97.00 84 SER A C 1
ATOM 651 O O . SER A 1 84 ? -8.523 4.966 -13.506 1.00 97.00 84 SER A O 1
ATOM 653 N N . TYR A 1 85 ? -9.763 3.274 -12.700 1.00 97.62 85 TYR A N 1
ATOM 654 C CA . TYR A 1 85 ? -8.723 2.250 -12.674 1.00 97.62 85 TYR A CA 1
ATOM 655 C C . TYR A 1 85 ? -9.181 1.018 -13.450 1.00 97.62 85 TYR A C 1
ATOM 657 O O . TYR A 1 85 ? -10.321 0.580 -13.281 1.00 97.62 85 TYR A O 1
ATOM 665 N N . GLU A 1 86 ? -8.274 0.426 -14.226 1.00 97.62 86 GLU A N 1
ATOM 666 C CA . GLU A 1 86 ? -8.399 -0.946 -14.723 1.00 97.62 86 GLU A CA 1
ATOM 667 C C . GLU A 1 86 ? -7.795 -1.902 -13.696 1.00 97.62 86 GLU A C 1
ATOM 669 O O . GLU A 1 86 ? -6.577 -1.975 -13.545 1.00 97.62 86 GLU A O 1
ATOM 674 N N . ILE A 1 87 ? -8.647 -2.614 -12.966 1.00 98.50 87 ILE A N 1
ATOM 675 C CA . ILE A 1 87 ? -8.284 -3.564 -11.912 1.00 98.50 87 ILE A CA 1
ATOM 676 C C . ILE A 1 87 ? -8.264 -4.965 -12.520 1.00 98.50 87 ILE A C 1
ATOM 678 O O . ILE A 1 87 ? -9.245 -5.385 -13.133 1.00 98.50 87 ILE A O 1
ATOM 682 N N . GLY A 1 88 ? -7.161 -5.692 -12.350 1.00 97.88 88 GLY A N 1
ATOM 683 C CA . GLY A 1 88 ? -6.916 -6.959 -13.036 1.00 97.88 88 GLY A CA 1
ATOM 684 C C . GLY A 1 88 ? -6.286 -6.791 -14.413 1.00 97.88 88 GLY A C 1
ATOM 685 O O . GLY A 1 88 ? -6.393 -7.699 -15.236 1.00 97.88 88 GLY A O 1
ATOM 686 N N . ALA A 1 89 ? -5.613 -5.671 -14.679 1.00 96.50 89 ALA A N 1
ATOM 687 C CA . ALA A 1 89 ? -4.913 -5.437 -15.939 1.00 96.50 89 ALA A CA 1
ATOM 688 C C . ALA A 1 89 ? -3.735 -6.417 -16.109 1.00 96.50 89 ALA A C 1
ATOM 690 O O . ALA A 1 89 ? -2.756 -6.358 -15.369 1.00 96.50 89 ALA A O 1
ATOM 691 N N . LEU A 1 90 ? -3.839 -7.323 -17.086 1.00 96.56 90 LEU A N 1
ATOM 692 C CA . LEU A 1 90 ? -2.795 -8.288 -17.454 1.00 96.56 90 LEU A CA 1
ATOM 693 C C . LEU A 1 90 ? -2.238 -7.998 -18.845 1.00 96.56 90 LEU A C 1
ATOM 695 O O . LEU A 1 90 ? -1.037 -8.013 -19.041 1.00 96.56 90 LEU A O 1
ATOM 699 N N . CYS A 1 91 ? -3.095 -7.753 -19.823 1.00 95.12 91 CYS A N 1
ATOM 700 C CA . CYS A 1 91 ? -2.717 -7.305 -21.162 1.00 95.12 91 CYS A CA 1
ATOM 701 C C . CYS A 1 91 ? -3.937 -6.560 -21.750 1.00 95.12 91 CYS A C 1
ATOM 703 O O . CYS A 1 91 ? -4.664 -7.068 -22.616 1.00 95.12 91 CYS A O 1
ATOM 705 N N . PRO A 1 92 ? -4.245 -5.390 -21.175 1.00 92.38 92 PRO A N 1
ATOM 706 C CA . PRO A 1 92 ? -5.520 -4.691 -21.348 1.00 92.38 92 PRO A CA 1
ATOM 707 C C . PRO A 1 92 ? -5.832 -4.325 -22.807 1.00 92.38 92 PRO A C 1
ATOM 709 O O . PRO A 1 92 ? -6.997 -4.311 -23.193 1.00 92.38 92 PRO A O 1
ATOM 712 N N . ASP A 1 93 ? -4.807 -4.164 -23.648 1.00 90.12 93 ASP A N 1
ATOM 713 C CA . ASP A 1 93 ? -4.967 -3.855 -25.077 1.00 90.12 93 ASP A CA 1
ATOM 714 C C . ASP A 1 93 ? -5.276 -5.097 -25.941 1.00 90.12 93 ASP A C 1
ATOM 716 O O . ASP A 1 93 ? -5.513 -5.005 -27.149 1.00 90.12 93 ASP A O 1
ATOM 720 N N . SER A 1 94 ? -5.276 -6.292 -25.342 1.00 92.50 94 SER A N 1
ATOM 721 C CA . SER A 1 94 ? -5.658 -7.532 -26.017 1.00 92.50 94 SER A CA 1
ATOM 722 C C . SER A 1 94 ? -7.167 -7.784 -25.960 1.00 92.50 94 SER A C 1
ATOM 724 O O . SER A 1 94 ? -7.876 -7.380 -25.036 1.00 92.50 94 SER A O 1
ATOM 726 N N . ASN A 1 95 ? -7.665 -8.583 -26.906 1.00 86.44 95 ASN A N 1
ATOM 727 C CA . ASN A 1 95 ? -9.030 -9.091 -26.831 1.00 86.44 95 ASN A CA 1
ATOM 728 C C . ASN A 1 95 ? -9.184 -9.992 -25.591 1.00 86.44 95 ASN A C 1
ATOM 730 O O . ASN A 1 95 ? -8.669 -11.111 -25.577 1.00 86.44 95 ASN A O 1
ATOM 734 N N . ASN A 1 96 ? -9.949 -9.523 -24.596 1.00 92.06 96 ASN A N 1
ATOM 735 C CA . ASN A 1 96 ? -10.263 -10.221 -23.341 1.00 92.06 96 ASN A CA 1
ATOM 736 C C . ASN A 1 96 ? -9.093 -10.337 -22.339 1.00 92.06 96 ASN A C 1
ATOM 738 O O . ASN A 1 96 ? -9.038 -11.320 -21.602 1.00 92.06 96 ASN A O 1
ATOM 742 N N . ASN A 1 97 ? -8.163 -9.373 -22.306 1.00 96.44 97 ASN A N 1
ATOM 743 C CA . ASN A 1 97 ? -7.155 -9.245 -21.239 1.00 96.44 97 ASN A CA 1
ATOM 744 C C . ASN A 1 97 ? -6.396 -10.562 -20.933 1.00 96.44 97 ASN A C 1
ATOM 746 O O . ASN A 1 97 ? -6.243 -10.979 -19.786 1.00 96.44 97 ASN A O 1
ATOM 750 N N . CYS A 1 98 ? -5.990 -11.284 -21.986 1.00 96.00 98 CYS A N 1
ATOM 751 C CA . CYS A 1 98 ? -5.284 -12.575 -21.899 1.00 96.00 98 CYS A CA 1
ATOM 752 C C . CYS A 1 98 ? -6.033 -13.639 -21.075 1.00 96.00 98 CYS A C 1
ATOM 754 O O . CYS A 1 98 ? -5.429 -14.583 -20.571 1.00 96.00 98 CYS A O 1
ATOM 756 N N . GLY A 1 99 ? -7.358 -13.517 -20.963 1.00 94.81 99 GLY A N 1
ATOM 757 C CA . GLY A 1 99 ? -8.208 -14.425 -20.197 1.00 94.81 99 GLY A CA 1
ATOM 758 C C . GLY A 1 99 ? -8.383 -14.058 -18.722 1.00 94.81 99 GLY A C 1
ATOM 759 O O . GLY A 1 99 ? -9.171 -14.728 -18.060 1.00 94.81 99 GLY A O 1
ATOM 760 N N . GLN A 1 100 ? -7.716 -13.015 -18.216 1.00 96.12 100 GLN A N 1
ATOM 761 C CA . GLN A 1 100 ? -7.896 -12.533 -16.846 1.00 96.12 100 GLN A CA 1
ATOM 762 C C . GLN A 1 100 ? -9.105 -11.594 -16.756 1.00 96.12 100 GLN A C 1
ATOM 764 O O . GLN A 1 100 ? -9.293 -10.719 -17.603 1.00 96.12 100 GLN A O 1
ATOM 769 N N . ASN A 1 101 ? -9.912 -11.747 -15.704 1.00 96.12 101 ASN A N 1
ATOM 770 C CA . ASN A 1 101 ? -11.002 -10.816 -15.426 1.00 96.12 101 ASN A CA 1
ATOM 771 C C . ASN A 1 101 ? -10.449 -9.409 -15.150 1.00 96.12 101 ASN A C 1
ATOM 773 O O . ASN A 1 101 ? -9.547 -9.265 -14.327 1.00 96.12 101 ASN A O 1
ATOM 777 N N . MET A 1 102 ? -11.012 -8.396 -15.808 1.00 97.06 102 MET A N 1
ATOM 778 C CA . MET A 1 102 ? -10.643 -6.994 -15.620 1.00 97.06 102 MET A CA 1
ATOM 779 C C . MET A 1 102 ? -11.889 -6.144 -15.407 1.00 97.06 102 MET A C 1
ATOM 781 O O . MET A 1 102 ? -12.890 -6.310 -16.105 1.00 97.06 102 MET A O 1
ATOM 785 N N . GLU A 1 103 ? -11.813 -5.225 -14.453 1.00 97.94 103 GLU A N 1
ATOM 786 C CA . GLU A 1 103 ? -12.871 -4.270 -14.138 1.00 97.94 103 GLU A CA 1
ATOM 787 C C . GLU A 1 103 ? -12.358 -2.849 -14.348 1.00 97.94 103 GLU A C 1
ATOM 789 O O . GLU A 1 103 ? -11.298 -2.498 -13.840 1.00 97.94 103 GLU A O 1
ATOM 794 N N . THR A 1 104 ? -13.128 -2.011 -15.037 1.00 97.75 104 THR A N 1
ATOM 795 C CA . THR A 1 104 ? -12.858 -0.570 -15.113 1.00 97.75 104 THR A CA 1
ATOM 796 C C . THR A 1 104 ? -13.786 0.149 -14.143 1.00 97.75 104 THR A C 1
ATOM 798 O O . THR A 1 104 ? -15.003 0.163 -14.345 1.00 97.75 104 THR A O 1
ATOM 801 N N . ILE A 1 105 ? -13.235 0.725 -13.073 1.00 98.31 105 ILE A N 1
ATOM 802 C CA . ILE A 1 105 ? -14.018 1.360 -12.002 1.00 98.31 105 ILE A CA 1
ATOM 803 C C . ILE A 1 105 ? -13.595 2.814 -11.822 1.00 98.31 105 ILE A C 1
ATOM 805 O O . ILE A 1 105 ? -12.415 3.113 -11.661 1.00 98.31 105 ILE A O 1
ATOM 809 N N . GLY A 1 106 ? -14.570 3.728 -11.824 1.00 98.06 106 GLY A N 1
ATOM 810 C CA . GLY A 1 106 ? -14.325 5.162 -11.666 1.00 98.06 106 GLY A CA 1
ATOM 811 C C . GLY A 1 106 ? -13.765 5.535 -10.290 1.00 98.06 106 GLY A C 1
ATOM 812 O O . GLY A 1 106 ? -14.011 4.826 -9.312 1.00 98.06 106 GLY A O 1
ATOM 813 N N . VAL A 1 107 ? -13.080 6.674 -10.195 1.00 96.94 107 VAL A N 1
ATOM 814 C CA . VAL A 1 107 ? -12.550 7.219 -8.931 1.00 96.94 107 VAL A CA 1
ATOM 815 C C . VAL A 1 107 ? -13.579 8.148 -8.270 1.00 96.94 107 VAL A C 1
ATOM 817 O O . VAL A 1 107 ? -14.048 9.102 -8.884 1.00 96.94 107 VAL A O 1
ATOM 820 N N . GLU A 1 108 ? -13.938 7.889 -7.009 1.00 95.31 108 GLU A N 1
ATOM 821 C CA . GLU A 1 108 ? -14.794 8.773 -6.196 1.00 95.31 108 GLU A CA 1
ATOM 822 C C . GLU A 1 108 ? -13.984 9.911 -5.566 1.00 95.31 108 GLU A C 1
ATOM 824 O O . GLU A 1 108 ? -14.408 11.067 -5.566 1.00 95.31 108 GLU A O 1
ATOM 829 N N . SER A 1 109 ? -12.821 9.587 -5.000 1.00 93.69 109 SER A N 1
ATOM 830 C CA . SER A 1 109 ? -11.950 10.570 -4.358 1.00 93.69 109 SER A CA 1
ATOM 831 C C . SER A 1 109 ? -10.505 10.101 -4.325 1.00 93.69 109 SER A C 1
ATOM 833 O O . SER A 1 109 ? -10.248 8.928 -4.056 1.00 93.69 109 SER A O 1
ATOM 835 N N . LEU A 1 110 ? -9.576 11.037 -4.495 1.00 94.69 110 LEU A N 1
ATOM 836 C CA . LEU A 1 110 ? -8.145 10.823 -4.319 1.00 94.69 110 LEU A CA 1
ATOM 837 C C . LEU A 1 110 ? -7.681 11.408 -2.981 1.00 94.69 110 LEU A C 1
ATOM 839 O O . LEU A 1 110 ? -8.036 12.536 -2.635 1.00 94.69 110 LEU A O 1
ATOM 843 N N . ILE A 1 111 ? -6.880 10.647 -2.240 1.00 94.94 111 ILE A N 1
ATOM 844 C CA . ILE A 1 111 ? -6.352 11.022 -0.929 1.00 94.94 111 ILE A CA 1
ATOM 845 C C . ILE A 1 111 ? -4.829 10.918 -0.990 1.00 94.94 111 ILE A C 1
ATOM 847 O O . ILE A 1 111 ? -4.270 9.826 -0.898 1.00 94.94 111 ILE A O 1
ATOM 851 N N . LEU A 1 112 ? -4.164 12.059 -1.152 1.00 95.62 112 LEU A N 1
ATOM 852 C CA . LEU A 1 112 ? -2.706 12.148 -1.081 1.00 95.62 112 LEU A CA 1
ATOM 853 C C . LEU A 1 112 ? -2.242 12.045 0.373 1.00 95.62 112 LEU A C 1
ATOM 855 O O . LEU A 1 112 ? -2.932 12.511 1.290 1.00 95.62 112 LEU A O 1
ATOM 859 N N . HIS A 1 113 ? -1.065 11.465 0.591 1.00 96.06 113 HIS A N 1
ATOM 860 C CA . HIS A 1 113 ? -0.450 11.480 1.908 1.00 96.06 113 HIS A CA 1
ATOM 861 C C . HIS A 1 113 ? -0.213 12.935 2.360 1.00 96.06 113 HIS A C 1
ATOM 863 O O . HIS A 1 113 ? 0.400 13.713 1.629 1.00 96.06 113 HIS A O 1
ATOM 869 N N . PRO A 1 114 ? -0.667 13.347 3.561 1.00 92.94 114 PRO A N 1
ATOM 870 C CA . PRO A 1 114 ? -0.628 14.752 3.984 1.00 92.94 114 PRO A CA 1
ATOM 871 C C . PRO A 1 114 ? 0.791 15.304 4.164 1.00 92.94 114 PRO A C 1
ATOM 873 O O . PRO A 1 114 ? 0.975 16.516 4.164 1.00 92.94 114 PRO A O 1
ATOM 876 N N . ASN A 1 115 ? 1.769 14.412 4.333 1.00 94.00 115 ASN A N 1
ATOM 877 C CA . ASN A 1 115 ? 3.186 14.746 4.463 1.00 94.00 115 ASN A CA 1
ATOM 878 C C . ASN A 1 115 ? 4.003 14.315 3.232 1.00 94.00 115 ASN A C 1
ATOM 880 O O . ASN A 1 115 ? 5.209 14.119 3.372 1.00 94.00 115 ASN A O 1
ATOM 884 N N . TYR A 1 116 ? 3.364 14.069 2.081 1.00 94.88 116 TYR A N 1
ATOM 885 C CA . TYR A 1 116 ? 4.112 13.858 0.840 1.00 94.88 116 TYR A CA 1
ATOM 886 C C . TYR A 1 116 ? 4.955 15.100 0.533 1.00 94.88 116 TYR A C 1
ATOM 888 O O . TYR A 1 116 ? 4.448 16.224 0.590 1.00 94.88 116 TYR A O 1
ATOM 896 N N . ASP A 1 117 ? 6.233 14.887 0.242 1.00 92.62 117 ASP A N 1
ATOM 897 C CA . ASP A 1 117 ? 7.182 15.932 -0.124 1.00 92.62 117 ASP A CA 1
ATOM 898 C C . ASP A 1 117 ? 7.681 15.678 -1.546 1.00 92.62 117 ASP A C 1
ATOM 900 O O . ASP A 1 117 ? 8.404 14.717 -1.778 1.00 92.62 117 ASP A O 1
ATOM 904 N N . TYR A 1 118 ? 7.298 16.546 -2.482 1.00 90.31 118 TYR A N 1
ATOM 905 C CA . TYR A 1 118 ? 7.617 16.386 -3.902 1.00 90.31 118 TYR A CA 1
ATOM 906 C C . TYR A 1 118 ? 9.107 16.581 -4.227 1.00 90.31 118 TYR A C 1
ATOM 908 O O . TYR A 1 118 ? 9.546 16.179 -5.296 1.00 90.31 118 TYR A O 1
ATOM 916 N N . GLU A 1 119 ? 9.880 17.236 -3.353 1.00 88.69 119 GLU A N 1
ATOM 917 C CA . GLU A 1 119 ? 11.318 17.450 -3.581 1.00 88.69 119 GLU A CA 1
ATOM 918 C C . GLU A 1 119 ? 12.143 16.223 -3.176 1.00 88.69 119 GLU A C 1
ATOM 920 O O . GLU A 1 119 ? 13.255 16.029 -3.659 1.00 88.69 119 GLU A O 1
ATOM 925 N N . THR A 1 120 ? 11.626 15.418 -2.244 1.00 90.44 120 THR A N 1
ATOM 926 C CA . THR A 1 120 ? 12.347 14.273 -1.664 1.00 90.44 120 THR A CA 1
ATOM 927 C C . THR A 1 120 ? 11.660 12.934 -1.908 1.00 90.44 120 THR A C 1
ATOM 929 O O . THR A 1 120 ? 12.191 11.902 -1.508 1.00 90.44 120 THR A O 1
ATOM 932 N N . ASP A 1 121 ? 10.456 12.949 -2.480 1.00 92.25 121 ASP A N 1
ATOM 933 C CA . ASP A 1 121 ? 9.529 11.818 -2.584 1.00 92.25 121 ASP A CA 1
ATOM 934 C C . ASP A 1 121 ? 9.296 11.078 -1.254 1.00 92.25 121 ASP A C 1
ATOM 936 O O . ASP A 1 121 ? 8.955 9.894 -1.181 1.00 92.25 121 ASP A O 1
ATOM 940 N N . ASN A 1 122 ? 9.456 11.785 -0.135 1.00 94.69 122 ASN A N 1
ATOM 941 C CA . ASN A 1 122 ? 9.178 11.219 1.171 1.00 94.69 122 ASN A CA 1
ATOM 942 C C . ASN A 1 122 ? 7.665 11.085 1.377 1.00 94.69 122 ASN A C 1
ATOM 944 O O . ASN A 1 122 ? 6.898 12.002 1.090 1.00 94.69 122 ASN A O 1
ATOM 948 N N . ASN A 1 123 ? 7.238 9.957 1.950 1.00 95.25 123 ASN A N 1
ATOM 949 C CA . ASN A 1 123 ? 5.825 9.588 2.098 1.00 95.25 123 ASN A CA 1
ATOM 950 C C . ASN A 1 123 ? 5.050 9.572 0.765 1.00 95.25 123 ASN A C 1
ATOM 952 O O . ASN A 1 123 ? 3.898 10.009 0.719 1.00 95.25 123 ASN A O 1
ATOM 956 N N . ASP A 1 124 ? 5.680 9.083 -0.303 1.00 97.31 124 ASP A N 1
ATOM 957 C CA . ASP A 1 124 ? 5.103 8.981 -1.645 1.00 97.31 124 ASP A CA 1
ATOM 958 C C . ASP A 1 124 ? 3.976 7.936 -1.735 1.00 97.31 124 ASP A C 1
ATOM 960 O O . ASP A 1 124 ? 4.137 6.815 -2.212 1.00 97.31 124 ASP A O 1
ATOM 964 N N . PHE A 1 125 ? 2.807 8.318 -1.222 1.00 98.19 125 PHE A N 1
ATOM 965 C CA . PHE A 1 125 ? 1.604 7.501 -1.205 1.00 98.19 125 PHE A CA 1
ATOM 966 C C . PHE A 1 125 ? 0.365 8.304 -1.586 1.00 98.19 125 PHE A C 1
ATOM 968 O O . PHE A 1 125 ? 0.124 9.415 -1.104 1.00 98.19 125 PHE A O 1
ATOM 975 N N . ALA A 1 126 ? -0.504 7.662 -2.353 1.00 97.38 126 ALA A N 1
ATOM 976 C CA . 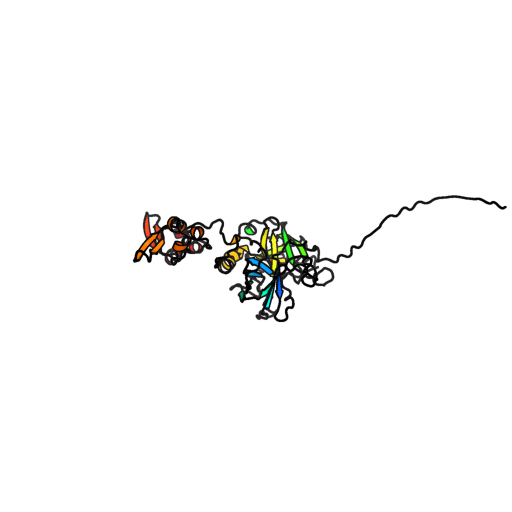ALA A 1 126 ? -1.863 8.099 -2.595 1.00 97.38 126 ALA A CA 1
ATOM 977 C C . ALA A 1 126 ? -2.827 6.913 -2.510 1.00 97.38 126 ALA A C 1
ATOM 979 O O . ALA A 1 126 ? -2.514 5.790 -2.911 1.00 97.38 126 ALA A O 1
ATOM 980 N N . ILE A 1 127 ? -4.024 7.170 -1.987 1.00 97.69 127 ILE A N 1
ATOM 981 C CA . ILE A 1 127 ? -5.120 6.203 -1.957 1.00 97.69 127 ILE A CA 1
ATOM 982 C C . ILE A 1 127 ? -6.284 6.761 -2.766 1.00 97.69 127 ILE A C 1
ATOM 984 O O . ILE A 1 127 ? -6.791 7.848 -2.483 1.00 97.69 127 ILE A O 1
ATOM 988 N N . ALA A 1 128 ? -6.741 5.994 -3.748 1.00 96.94 128 ALA A N 1
ATOM 989 C CA . ALA A 1 128 ? -7.959 6.283 -4.485 1.00 96.94 128 ALA A CA 1
ATOM 990 C C . ALA A 1 128 ? -9.118 5.465 -3.910 1.00 96.94 128 ALA A C 1
ATOM 992 O O . ALA A 1 128 ? -9.032 4.242 -3.781 1.00 96.94 128 ALA A O 1
ATOM 993 N N . LYS A 1 129 ? -10.217 6.146 -3.579 1.00 95.94 129 LYS A N 1
ATOM 994 C CA . LYS A 1 129 ? -11.502 5.513 -3.285 1.00 95.94 129 LYS A CA 1
ATOM 995 C C . LYS A 1 129 ? -12.243 5.279 -4.594 1.00 95.94 129 LYS A C 1
ATOM 997 O O . LYS A 1 129 ? -12.436 6.218 -5.368 1.00 95.94 129 LYS A O 1
ATOM 1002 N N . LEU A 1 130 ? -12.668 4.048 -4.823 1.00 97.19 130 LEU A N 1
ATOM 1003 C CA . LEU A 1 130 ? -13.426 3.651 -6.000 1.00 97.19 130 LEU A CA 1
ATOM 1004 C C . LEU A 1 130 ? -14.898 4.071 -5.878 1.00 97.19 130 LEU A C 1
ATOM 1006 O O . LEU A 1 130 ? -15.477 4.069 -4.796 1.00 97.19 130 LEU A O 1
ATOM 1010 N N . SER A 1 131 ? -15.514 4.396 -7.012 1.00 97.06 131 SER A N 1
ATOM 1011 C CA . SER A 1 131 ? -16.938 4.760 -7.128 1.00 97.06 131 SER A CA 1
ATOM 1012 C C . SER A 1 131 ? -17.899 3.584 -6.908 1.00 97.06 131 SER A C 1
ATOM 1014 O O . SER A 1 131 ? -19.084 3.789 -6.639 1.00 97.06 131 SER A O 1
ATOM 1016 N N . SER A 1 132 ? -17.392 2.353 -6.990 1.00 96.19 132 SER A N 1
ATOM 1017 C CA . SER A 1 132 ? -18.089 1.118 -6.636 1.00 96.19 132 SER A CA 1
ATOM 1018 C C . SER A 1 132 ? -17.095 0.057 -6.175 1.00 96.19 132 SER A C 1
ATOM 1020 O O . SER A 1 132 ? -15.939 0.079 -6.589 1.00 96.19 132 SER A O 1
ATOM 1022 N N . SER A 1 133 ? -17.553 -0.903 -5.372 1.00 95.88 133 SER A N 1
ATOM 1023 C CA . SER A 1 133 ? -16.718 -2.023 -4.933 1.00 95.88 133 SER A CA 1
ATOM 1024 C C . SER A 1 133 ? -16.311 -2.919 -6.104 1.00 95.88 133 SER A C 1
ATOM 1026 O O . SER A 1 133 ? -17.164 -3.327 -6.896 1.00 95.88 133 SER A O 1
ATOM 1028 N N . SER A 1 134 ? -15.030 -3.270 -6.169 1.00 96.62 134 SER A N 1
ATOM 1029 C CA . SER A 1 134 ? -14.501 -4.288 -7.075 1.00 96.62 134 SER A CA 1
ATOM 1030 C C . SER A 1 134 ? -14.901 -5.697 -6.630 1.00 96.62 134 SER A C 1
ATOM 1032 O O . SER A 1 134 ? -15.057 -5.959 -5.432 1.00 96.62 134 SER A O 1
ATOM 1034 N N . THR A 1 135 ? -15.051 -6.622 -7.585 1.00 95.62 135 THR A N 1
ATOM 1035 C CA . THR A 1 135 ? -15.234 -8.055 -7.279 1.00 95.62 135 THR A CA 1
ATOM 1036 C C . THR A 1 135 ? -13.918 -8.834 -7.253 1.00 95.62 135 THR A C 1
ATOM 1038 O O . THR A 1 135 ? -13.889 -9.985 -6.810 1.00 95.62 135 THR A O 1
ATOM 1041 N N . VAL A 1 136 ? -12.821 -8.203 -7.677 1.00 95.88 136 VAL A N 1
ATOM 1042 C CA . VAL A 1 136 ? -11.469 -8.755 -7.610 1.00 95.88 136 VAL A CA 1
ATOM 1043 C C . VAL A 1 136 ? -11.028 -8.891 -6.152 1.00 95.88 136 VAL A C 1
ATOM 1045 O O . VAL A 1 136 ? -11.248 -8.005 -5.328 1.00 95.88 136 VAL A O 1
ATOM 1048 N N . THR A 1 137 ? -10.371 -10.008 -5.831 1.00 93.69 137 THR A N 1
ATOM 1049 C CA . THR A 1 137 ? -9.783 -10.228 -4.503 1.00 93.69 137 THR A CA 1
ATOM 1050 C C . THR A 1 137 ? -8.621 -9.251 -4.277 1.00 93.69 137 THR A C 1
ATOM 1052 O O . THR A 1 137 ? -7.631 -9.345 -5.004 1.00 93.69 137 THR A O 1
ATOM 1055 N N . PRO A 1 138 ? -8.689 -8.359 -3.271 1.00 95.69 138 PRO A N 1
ATOM 1056 C CA . PRO A 1 138 ? -7.603 -7.433 -2.962 1.00 95.69 138 PRO A CA 1
ATOM 1057 C C . PRO A 1 138 ? -6.369 -8.148 -2.406 1.00 95.69 138 PRO A C 1
ATOM 1059 O O . PRO A 1 138 ? -6.479 -9.210 -1.785 1.00 95.69 138 PRO A O 1
ATOM 1062 N N . VAL A 1 139 ? -5.199 -7.533 -2.560 1.00 96.38 139 VAL A N 1
ATOM 1063 C CA . VAL A 1 139 ? -3.959 -8.016 -1.940 1.00 96.38 139 VAL A CA 1
ATOM 1064 C C . VAL A 1 139 ? -3.850 -7.565 -0.486 1.00 96.38 139 VAL A C 1
ATOM 1066 O O . VAL A 1 139 ? -4.352 -6.507 -0.095 1.00 96.38 139 VAL A O 1
ATOM 1069 N N . ASN A 1 140 ? -3.190 -8.379 0.340 1.00 94.75 140 ASN A N 1
ATOM 1070 C CA . ASN A 1 140 ? -2.846 -7.965 1.694 1.00 94.75 140 ASN A CA 1
ATOM 1071 C C . ASN A 1 140 ? -1.671 -6.990 1.676 1.00 94.75 140 ASN A C 1
ATOM 1073 O O . ASN A 1 140 ? -0.781 -7.093 0.838 1.00 94.75 140 ASN A O 1
ATOM 1077 N N . ILE A 1 141 ? -1.631 -6.086 2.646 1.00 95.81 141 ILE A N 1
ATOM 1078 C CA . ILE A 1 141 ? -0.480 -5.209 2.860 1.00 95.81 141 ILE A CA 1
ATOM 1079 C C . ILE A 1 141 ? 0.317 -5.668 4.083 1.00 95.81 141 ILE A C 1
ATOM 1081 O O . ILE A 1 141 ? -0.225 -6.322 4.979 1.00 95.81 141 ILE A O 1
ATOM 1085 N N . ASP A 1 142 ? 1.597 -5.314 4.134 1.00 93.50 142 ASP A N 1
ATOM 1086 C CA . ASP A 1 142 ? 2.439 -5.526 5.304 1.00 93.50 142 ASP A CA 1
ATOM 1087 C C . ASP A 1 142 ? 1.911 -4.706 6.485 1.00 93.50 142 ASP A C 1
ATOM 1089 O O . ASP A 1 142 ? 1.931 -3.476 6.489 1.00 93.50 142 ASP A O 1
ATOM 1093 N N . ASN A 1 143 ? 1.452 -5.410 7.516 1.00 85.38 143 ASN A N 1
ATOM 1094 C CA . ASN A 1 143 ? 0.944 -4.822 8.750 1.00 85.38 143 ASN A CA 1
ATOM 1095 C C . ASN A 1 143 ? 2.054 -4.504 9.772 1.00 85.38 143 ASN A C 1
ATOM 1097 O O . ASN A 1 143 ? 1.764 -4.346 10.957 1.00 85.38 143 ASN A O 1
ATOM 1101 N N . GLY A 1 144 ? 3.314 -4.452 9.332 1.00 85.38 144 GLY A N 1
ATOM 1102 C CA . GLY A 1 144 ? 4.490 -4.224 10.171 1.00 85.38 144 GLY A CA 1
ATOM 1103 C C . GLY A 1 144 ? 5.125 -5.505 10.714 1.00 85.38 144 GLY A C 1
ATOM 1104 O O . GLY A 1 144 ? 6.100 -5.435 11.458 1.00 85.38 144 GLY A O 1
ATOM 1105 N N . SER A 1 145 ? 4.611 -6.681 10.345 1.00 84.31 145 SER A N 1
ATOM 1106 C CA . SER A 1 145 ? 5.175 -7.963 10.790 1.00 84.31 145 SER A CA 1
ATOM 1107 C C . SER A 1 145 ? 6.319 -8.453 9.901 1.00 84.31 145 SER A C 1
ATOM 1109 O O . SER A 1 145 ? 7.099 -9.304 10.340 1.00 84.31 145 SER A O 1
ATOM 1111 N N . TYR A 1 146 ? 6.436 -7.942 8.670 1.00 89.69 146 TYR A N 1
ATOM 1112 C CA . TYR A 1 146 ? 7.332 -8.511 7.664 1.00 89.69 146 TYR A CA 1
ATOM 1113 C C . TYR A 1 146 ? 8.530 -7.617 7.352 1.00 89.69 146 TYR A C 1
ATOM 1115 O O . TYR A 1 146 ? 9.644 -7.944 7.764 1.00 89.69 146 TYR A O 1
ATOM 1123 N N . SER A 1 147 ? 8.331 -6.485 6.672 1.00 91.50 147 SER A N 1
ATOM 1124 C CA . SER A 1 147 ? 9.437 -5.660 6.170 1.00 91.50 147 SER A CA 1
ATOM 1125 C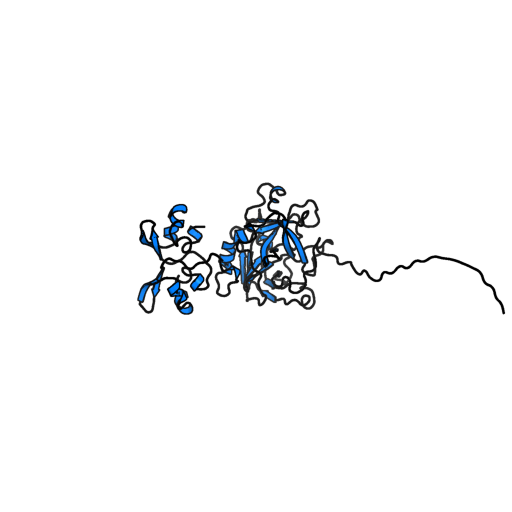 C . SER A 1 147 ? 10.366 -5.069 7.236 1.00 91.50 147 SER A C 1
ATOM 1127 O O . SER A 1 147 ? 11.553 -4.928 6.931 1.00 91.50 147 SER A O 1
ATOM 1129 N N . PRO A 1 148 ? 9.938 -4.808 8.493 1.00 88.75 148 PRO A N 1
ATOM 1130 C CA . PRO A 1 148 ? 10.873 -4.423 9.554 1.00 88.75 148 PRO A CA 1
ATOM 1131 C C . PRO A 1 148 ? 11.872 -5.526 9.938 1.00 88.75 148 PRO A C 1
ATOM 1133 O O . PRO A 1 148 ? 12.899 -5.237 10.544 1.00 88.75 148 PRO A O 1
ATOM 1136 N N . ASN A 1 149 ? 11.581 -6.787 9.596 1.00 90.19 149 ASN A N 1
ATOM 1137 C CA . ASN A 1 149 ? 12.387 -7.958 9.950 1.00 90.19 149 ASN A CA 1
ATOM 1138 C C . ASN A 1 149 ? 13.183 -8.527 8.762 1.00 90.19 149 ASN A C 1
ATOM 1140 O O . ASN A 1 149 ? 13.783 -9.598 8.883 1.00 90.19 149 ASN A O 1
ATOM 1144 N N . TYR A 1 150 ? 13.173 -7.865 7.602 1.00 93.69 150 TYR A N 1
ATOM 1145 C CA . TYR A 1 150 ? 13.910 -8.344 6.435 1.00 93.69 150 TYR A CA 1
ATOM 1146 C C . TYR A 1 150 ? 15.419 -8.201 6.615 1.00 93.69 150 TYR A C 1
ATOM 1148 O O . TYR A 1 150 ? 15.933 -7.166 7.031 1.00 93.69 150 TYR A O 1
ATOM 1156 N N . SER A 1 151 ? 16.137 -9.255 6.240 1.00 92.25 151 SER A N 1
ATOM 1157 C CA . SER A 1 151 ? 17.581 -9.225 6.048 1.00 92.25 151 SER A CA 1
ATOM 1158 C C . SER A 1 151 ? 17.920 -8.836 4.610 1.00 92.25 151 SER A C 1
ATOM 1160 O O . SER A 1 151 ? 17.153 -9.146 3.693 1.00 92.25 151 SER A O 1
ATOM 1162 N N . SER A 1 152 ? 19.099 -8.239 4.406 1.00 92.81 152 SER A N 1
ATOM 1163 C CA . SER A 1 152 ? 19.666 -8.021 3.067 1.00 92.81 152 SER A CA 1
ATOM 1164 C C . SER A 1 152 ? 19.570 -9.292 2.213 1.00 92.81 152 SER A C 1
ATOM 1166 O O . SER A 1 152 ? 19.771 -10.409 2.706 1.00 92.81 152 SER A O 1
ATOM 1168 N N . GLY A 1 153 ? 19.205 -9.127 0.942 1.00 90.69 153 GLY A N 1
ATOM 1169 C CA . GLY A 1 153 ? 19.035 -10.234 0.004 1.00 90.69 153 GLY A CA 1
ATOM 1170 C C . GLY A 1 153 ? 17.660 -10.904 0.027 1.00 90.69 153 GLY A C 1
ATOM 1171 O O . GLY A 1 153 ? 17.446 -11.826 -0.761 1.00 90.69 153 GLY A O 1
ATOM 1172 N N . LYS A 1 154 ? 16.728 -10.479 0.895 1.00 94.56 154 LYS A N 1
ATOM 1173 C CA . LYS A 1 154 ? 15.338 -10.962 0.878 1.00 94.56 154 LYS A CA 1
ATOM 1174 C C . LYS A 1 154 ? 14.726 -10.719 -0.505 1.00 94.56 154 LYS A C 1
ATOM 1176 O O . LYS A 1 154 ? 14.674 -9.584 -0.959 1.00 94.56 154 LYS A O 1
ATOM 1181 N N . GLU A 1 155 ? 14.265 -11.786 -1.152 1.00 93.94 155 GLU A N 1
ATOM 1182 C CA . GLU A 1 155 ? 13.616 -11.695 -2.461 1.00 93.94 155 GLU A CA 1
ATOM 1183 C C . GLU A 1 155 ? 12.251 -10.998 -2.354 1.00 93.94 155 GLU A C 1
ATOM 1185 O O . GLU A 1 155 ? 11.433 -11.355 -1.497 1.00 93.94 155 GLU A O 1
ATOM 1190 N N . LEU A 1 156 ? 12.037 -10.020 -3.229 1.00 94.69 156 LEU A N 1
ATOM 1191 C CA . LEU A 1 156 ? 10.828 -9.224 -3.421 1.00 94.69 156 LEU A CA 1
ATOM 1192 C C . LEU A 1 156 ? 10.540 -9.127 -4.922 1.00 94.69 156 LEU A C 1
ATOM 1194 O O . LEU A 1 156 ? 11.424 -9.368 -5.735 1.00 94.69 156 LEU A O 1
ATOM 1198 N N . TRP A 1 157 ? 9.317 -8.784 -5.297 1.00 92.94 157 TRP A N 1
ATOM 1199 C CA . TRP A 1 157 ? 8.895 -8.741 -6.693 1.00 92.94 157 TRP A CA 1
ATOM 1200 C C . TRP A 1 157 ? 8.351 -7.362 -7.037 1.00 92.94 157 TRP A C 1
ATOM 1202 O O . TRP A 1 157 ? 7.375 -6.933 -6.424 1.00 92.94 157 TRP A O 1
ATOM 1212 N N . SER A 1 158 ? 8.978 -6.686 -8.000 1.00 91.62 158 SER A N 1
ATOM 1213 C CA . SER A 1 158 ? 8.375 -5.520 -8.656 1.00 91.62 158 SER A CA 1
ATOM 1214 C C . SER A 1 158 ? 7.476 -6.010 -9.789 1.00 91.62 158 SER A C 1
ATOM 1216 O O . SER A 1 158 ? 7.808 -7.002 -10.450 1.00 91.62 158 SER A O 1
ATOM 1218 N N . ILE A 1 159 ? 6.315 -5.381 -9.967 1.00 92.31 159 ILE A N 1
ATOM 1219 C CA . ILE A 1 159 ? 5.296 -5.790 -10.941 1.00 92.31 159 ILE A CA 1
ATOM 1220 C C . ILE A 1 159 ? 4.773 -4.541 -11.648 1.00 92.31 159 ILE A C 1
ATOM 1222 O O . ILE A 1 159 ? 4.361 -3.588 -10.986 1.00 92.31 159 ILE A O 1
ATOM 1226 N N . GLY A 1 160 ? 4.720 -4.570 -12.976 1.00 91.75 160 GLY A N 1
ATOM 1227 C CA . GLY A 1 160 ? 4.257 -3.432 -13.762 1.00 91.75 160 GLY A CA 1
ATOM 1228 C C . GLY A 1 160 ? 4.338 -3.654 -15.267 1.00 91.75 160 GLY A C 1
ATOM 1229 O O . GLY A 1 160 ? 4.601 -4.763 -15.744 1.00 91.75 160 GLY A O 1
ATOM 1230 N N . PHE A 1 161 ? 4.030 -2.591 -16.007 1.00 87.31 161 PHE A N 1
ATOM 1231 C CA . PHE A 1 161 ? 4.078 -2.542 -17.472 1.00 87.31 161 PHE A CA 1
ATOM 1232 C C . PHE A 1 161 ? 5.297 -1.757 -17.973 1.00 87.31 161 PHE A C 1
ATOM 1234 O O . PHE A 1 161 ? 5.299 -1.316 -19.121 1.00 87.31 161 PHE A O 1
ATOM 1241 N N . GLY A 1 162 ? 6.301 -1.561 -17.110 1.00 73.50 162 GLY A N 1
ATOM 1242 C CA . GLY A 1 162 ? 7.428 -0.692 -17.391 1.00 73.50 162 GLY A CA 1
ATOM 1243 C C . GLY A 1 162 ? 8.220 -1.009 -18.662 1.00 73.50 162 GLY A C 1
ATOM 1244 O O . GLY A 1 162 ? 8.060 -2.051 -19.304 1.00 73.50 162 GLY A O 1
ATOM 1245 N N . GLU A 1 163 ? 9.088 -0.065 -19.011 1.00 66.19 163 GLU A N 1
ATOM 1246 C CA . GLU A 1 163 ? 9.898 -0.049 -20.224 1.00 66.19 163 GLU A CA 1
ATOM 1247 C C . GLU A 1 163 ? 10.746 -1.326 -20.361 1.00 66.19 163 GLU A C 1
ATOM 1249 O O . GLU A 1 163 ? 11.437 -1.770 -19.438 1.00 66.19 163 GLU A O 1
ATOM 1254 N N . GLN A 1 164 ? 10.685 -1.931 -21.543 1.00 63.28 164 GLN A N 1
ATOM 1255 C CA . GLN A 1 164 ? 11.402 -3.142 -21.913 1.00 63.28 164 GLN A CA 1
ATOM 1256 C C . GLN A 1 164 ? 12.834 -2.860 -22.382 1.00 63.28 164 GLN A C 1
ATOM 1258 O O . GLN A 1 164 ? 13.229 -1.718 -22.599 1.00 63.28 164 GLN A O 1
ATOM 1263 N N . GLU A 1 165 ? 13.638 -3.916 -22.573 1.00 57.44 165 GLU A N 1
ATOM 1264 C CA . GLU A 1 165 ? 15.038 -3.781 -23.031 1.00 57.44 165 GLU A CA 1
ATOM 1265 C C . GLU A 1 165 ? 15.179 -3.071 -24.389 1.00 57.44 165 GLU A C 1
ATOM 1267 O O . GLU A 1 165 ? 16.244 -2.540 -24.707 1.00 57.44 165 GLU A O 1
ATOM 1272 N N . ASP A 1 166 ? 14.119 -3.081 -25.196 1.00 55.84 166 ASP A N 1
ATOM 1273 C CA . ASP A 1 166 ? 14.047 -2.440 -26.507 1.00 55.84 166 ASP A CA 1
ATOM 1274 C C . ASP A 1 166 ? 13.520 -0.992 -26.464 1.00 55.84 166 ASP A C 1
ATOM 1276 O O . ASP A 1 166 ? 13.425 -0.347 -27.512 1.00 55.84 166 ASP A O 1
ATOM 1280 N N . GLY A 1 167 ? 13.218 -0.475 -25.268 1.00 61.06 167 GLY A N 1
ATOM 1281 C CA . GLY A 1 167 ? 12.687 0.868 -25.042 1.00 61.06 167 GLY A CA 1
ATOM 1282 C C . GLY A 1 167 ? 11.181 1.008 -25.284 1.00 61.06 167 GLY A C 1
ATOM 1283 O O . GLY A 1 167 ? 10.694 2.127 -25.447 1.00 61.06 167 GLY A O 1
ATOM 1284 N N . THR A 1 168 ? 10.443 -0.104 -25.380 1.00 70.25 168 THR A N 1
ATOM 1285 C CA . THR A 1 168 ? 8.977 -0.107 -25.522 1.00 70.25 168 THR A CA 1
ATOM 1286 C C . THR A 1 168 ? 8.279 -0.506 -24.229 1.00 70.25 168 THR A C 1
ATOM 1288 O O . THR A 1 168 ? 8.805 -1.305 -23.462 1.00 70.25 168 THR A O 1
ATOM 1291 N N . ASP A 1 169 ? 7.065 -0.016 -23.994 1.00 73.38 169 ASP A N 1
ATOM 1292 C CA . ASP A 1 169 ? 6.261 -0.480 -22.859 1.00 73.38 169 ASP A CA 1
ATOM 1293 C C . ASP A 1 169 ? 5.823 -1.937 -23.048 1.00 73.38 169 ASP A C 1
ATOM 1295 O O . ASP A 1 169 ? 5.559 -2.403 -24.166 1.00 73.38 169 ASP A O 1
ATOM 1299 N N . ALA A 1 170 ? 5.721 -2.676 -21.944 1.00 82.12 170 ALA A N 1
ATOM 1300 C CA . ALA A 1 170 ? 5.256 -4.051 -21.996 1.00 82.12 170 ALA A CA 1
ATOM 1301 C C . ALA A 1 170 ? 3.760 -4.111 -22.348 1.00 82.12 170 ALA A C 1
ATOM 1303 O O . ALA A 1 170 ? 2.923 -3.451 -21.742 1.00 82.12 170 ALA A O 1
ATOM 1304 N N . THR A 1 171 ? 3.390 -4.969 -23.302 1.00 87.88 171 THR A N 1
ATOM 1305 C CA . THR A 1 171 ? 1.971 -5.202 -23.661 1.00 87.88 171 THR A CA 1
ATOM 1306 C C . THR A 1 171 ? 1.292 -6.257 -22.782 1.00 87.88 171 THR A C 1
ATOM 1308 O O . THR A 1 171 ? 0.070 -6.410 -22.800 1.00 87.88 171 THR A O 1
ATOM 1311 N N . ILE A 1 172 ? 2.089 -7.001 -22.014 1.00 91.75 172 ILE A N 1
ATOM 1312 C CA . ILE A 1 172 ? 1.663 -7.979 -21.013 1.00 91.75 172 ILE A CA 1
ATOM 1313 C C . ILE A 1 172 ? 2.349 -7.594 -19.708 1.00 91.75 172 ILE A C 1
ATOM 1315 O O . ILE A 1 172 ? 3.539 -7.295 -19.734 1.00 91.75 172 ILE A O 1
ATOM 1319 N N . LEU A 1 173 ? 1.625 -7.638 -18.591 1.00 93.38 173 LEU A N 1
ATOM 1320 C CA . LEU A 1 173 ? 2.125 -7.335 -17.260 1.00 93.38 173 LEU A CA 1
ATOM 1321 C C . LEU A 1 173 ? 3.343 -8.202 -16.982 1.00 93.38 173 LEU A C 1
ATOM 1323 O O . LEU A 1 173 ? 3.353 -9.400 -17.280 1.00 93.38 173 LEU A O 1
ATOM 1327 N N . GLN A 1 174 ? 4.360 -7.597 -16.401 1.00 90.75 174 GLN A N 1
ATOM 1328 C CA . GLN A 1 174 ? 5.622 -8.250 -16.118 1.00 90.75 174 GLN A CA 1
ATOM 1329 C C . GLN A 1 174 ? 5.884 -8.243 -14.624 1.00 90.75 174 GLN A C 1
ATOM 1331 O O . GLN A 1 174 ? 5.319 -7.458 -13.862 1.00 90.75 174 GLN A O 1
ATOM 1336 N N . HIS A 1 175 ? 6.774 -9.133 -14.214 1.00 90.38 175 HIS A N 1
ATOM 1337 C CA . HIS A 1 175 ? 7.325 -9.121 -12.873 1.00 90.38 175 HIS A CA 1
ATOM 1338 C C . HIS A 1 175 ? 8.823 -9.410 -12.887 1.00 90.38 175 HIS A C 1
ATOM 1340 O O . HIS A 1 175 ? 9.328 -10.139 -13.748 1.00 90.38 175 HIS A O 1
ATOM 1346 N N . VAL A 1 176 ? 9.540 -8.852 -11.918 1.00 86.38 176 VAL A N 1
ATOM 1347 C CA . VAL A 1 176 ? 10.981 -9.052 -11.762 1.00 86.38 176 VAL A CA 1
ATOM 1348 C C . VAL A 1 176 ? 11.319 -9.300 -10.299 1.00 86.38 176 VAL A C 1
ATOM 1350 O O . VAL A 1 176 ? 10.828 -8.614 -9.403 1.00 86.38 176 VAL A O 1
ATOM 1353 N N . ALA A 1 177 ? 12.153 -10.313 -10.061 1.00 87.88 177 ALA A N 1
ATOM 1354 C CA . ALA A 1 177 ? 12.657 -10.626 -8.734 1.00 87.88 177 ALA A CA 1
ATOM 1355 C C . ALA A 1 177 ? 13.819 -9.688 -8.383 1.00 87.88 177 ALA A C 1
ATOM 1357 O O . ALA A 1 177 ? 14.835 -9.635 -9.077 1.00 87.88 177 ALA A O 1
ATOM 1358 N N . LEU A 1 178 ? 13.668 -8.988 -7.268 1.00 88.25 178 LEU A N 1
ATOM 1359 C CA . LEU A 1 178 ? 14.622 -8.064 -6.679 1.00 88.25 178 LEU A CA 1
ATOM 1360 C C . LEU A 1 178 ? 15.030 -8.562 -5.293 1.00 88.25 178 LEU A C 1
ATOM 1362 O O . LEU A 1 178 ? 14.388 -9.413 -4.683 1.00 88.25 178 LEU A O 1
ATOM 1366 N N . LYS A 1 179 ? 16.112 -8.008 -4.771 1.00 89.94 179 LYS A N 1
ATOM 1367 C CA . LYS A 1 179 ? 16.662 -8.271 -3.449 1.00 89.94 179 LYS A CA 1
ATOM 1368 C C . LYS A 1 179 ? 16.548 -7.010 -2.622 1.00 89.94 179 LYS A C 1
ATOM 1370 O O . LYS A 1 179 ? 17.029 -5.962 -3.037 1.00 89.94 179 LYS A O 1
ATOM 1375 N N . TYR A 1 180 ? 15.948 -7.137 -1.447 1.00 92.69 180 TYR A N 1
ATOM 1376 C CA . TYR A 1 180 ? 15.926 -6.084 -0.448 1.00 92.69 180 TYR A CA 1
ATOM 1377 C C . TYR A 1 180 ? 17.348 -5.648 -0.104 1.00 92.69 180 TYR A C 1
ATOM 1379 O O . TYR A 1 180 ? 18.190 -6.488 0.246 1.00 92.69 180 TYR A O 1
ATOM 1387 N N . ASP A 1 181 ? 17.570 -4.342 -0.165 1.00 90.25 181 ASP A N 1
ATOM 1388 C CA . ASP A 1 181 ? 18.833 -3.711 0.167 1.00 90.25 181 ASP A CA 1
ATOM 1389 C C . ASP A 1 181 ? 18.626 -2.689 1.298 1.00 90.25 181 ASP A C 1
ATOM 1391 O O . ASP A 1 181 ? 18.128 -1.588 1.060 1.00 90.25 181 ASP A O 1
ATOM 1395 N N . PRO A 1 182 ? 18.950 -3.045 2.554 1.00 88.31 182 PRO A N 1
ATOM 1396 C CA . PRO A 1 182 ? 18.845 -2.117 3.674 1.00 88.31 182 PRO A CA 1
ATOM 1397 C C . PRO A 1 182 ? 19.948 -1.047 3.681 1.00 88.31 182 PRO A C 1
ATOM 1399 O O . PRO A 1 182 ? 19.815 -0.074 4.419 1.00 88.31 182 PRO A O 1
ATOM 1402 N N . ASP A 1 183 ? 21.018 -1.222 2.898 1.00 84.69 183 ASP A N 1
ATOM 1403 C CA . ASP A 1 183 ? 22.218 -0.382 2.927 1.00 84.69 183 ASP A CA 1
ATOM 1404 C C . ASP A 1 183 ? 22.298 0.584 1.727 1.00 84.69 183 ASP A C 1
ATOM 1406 O O . ASP A 1 183 ? 23.251 1.362 1.638 1.00 84.69 183 ASP A O 1
ATOM 1410 N N . CYS A 1 184 ? 21.277 0.601 0.858 1.00 79.88 184 CYS A N 1
ATOM 1411 C CA . CYS A 1 184 ? 21.200 1.444 -0.344 1.00 79.88 184 CYS A CA 1
ATOM 1412 C C . CYS A 1 184 ? 21.372 2.946 -0.074 1.00 79.88 184 CYS A C 1
ATOM 1414 O O . CYS A 1 184 ? 21.739 3.698 -0.970 1.00 79.88 184 CYS A O 1
ATOM 1416 N N . ALA A 1 185 ? 21.134 3.412 1.157 1.00 78.19 185 ALA A N 1
ATOM 1417 C CA . ALA A 1 185 ? 21.371 4.803 1.533 1.00 78.19 185 ALA A CA 1
ATOM 1418 C C . ALA A 1 185 ? 22.831 5.237 1.297 1.00 78.19 185 ALA A C 1
ATOM 1420 O O . ALA A 1 185 ? 23.074 6.423 1.114 1.00 78.19 185 ALA A O 1
ATOM 1421 N N . ASN A 1 186 ? 23.782 4.293 1.278 1.00 76.38 186 ASN A N 1
ATOM 1422 C CA . ASN A 1 186 ? 25.190 4.557 0.965 1.00 76.38 186 ASN A CA 1
ATOM 1423 C C . ASN A 1 186 ? 25.455 4.773 -0.535 1.00 76.38 186 ASN A C 1
ATOM 1425 O O . ASN A 1 186 ? 26.482 5.351 -0.890 1.00 76.38 186 ASN A O 1
ATOM 1429 N N . ASP A 1 187 ? 24.560 4.285 -1.395 1.00 71.50 187 ASP A N 1
ATOM 1430 C CA . ASP A 1 187 ? 24.660 4.405 -2.853 1.00 71.50 187 ASP A CA 1
ATOM 1431 C C . ASP A 1 187 ? 23.955 5.670 -3.368 1.00 71.50 187 ASP A C 1
ATOM 1433 O O . ASP A 1 187 ? 24.161 6.091 -4.505 1.00 71.50 187 ASP A O 1
ATOM 1437 N N . HIS A 1 188 ? 23.160 6.299 -2.500 1.00 71.38 188 HIS A N 1
ATOM 1438 C CA . HIS A 1 188 ? 22.462 7.555 -2.731 1.00 71.38 188 HIS A CA 1
ATOM 1439 C C . HIS A 1 188 ? 23.161 8.712 -2.005 1.00 71.38 188 HIS A C 1
ATOM 1441 O O . HIS A 1 188 ? 24.048 8.522 -1.175 1.00 71.38 188 HIS A O 1
ATOM 1447 N N . SER A 1 189 ? 22.782 9.952 -2.325 1.00 71.12 189 SER A N 1
ATOM 1448 C CA . SER A 1 189 ? 23.324 11.116 -1.608 1.00 71.12 189 SER A CA 1
ATOM 1449 C C . SER A 1 189 ? 22.935 11.098 -0.120 1.00 71.12 189 SER A C 1
ATOM 1451 O O . SER A 1 189 ? 21.831 10.679 0.235 1.00 71.12 189 SER A O 1
ATOM 1453 N N . ASP A 1 190 ? 23.842 11.553 0.755 1.00 65.75 190 ASP A N 1
ATOM 1454 C CA . ASP A 1 190 ? 23.639 11.540 2.210 1.00 65.75 190 ASP A CA 1
ATOM 1455 C C . ASP A 1 190 ? 22.285 12.164 2.599 1.00 65.75 190 ASP A C 1
ATOM 1457 O O . ASP A 1 190 ? 22.043 13.353 2.385 1.00 65.75 190 ASP A O 1
ATOM 1461 N N . GLY A 1 191 ? 21.416 11.362 3.224 1.00 63.56 191 GLY A N 1
ATOM 1462 C CA . GLY A 1 191 ? 20.098 11.796 3.700 1.00 63.56 191 GLY A CA 1
ATOM 1463 C C . GLY A 1 191 ? 18.960 11.701 2.678 1.00 63.56 191 GLY A C 1
ATOM 1464 O O . GLY A 1 191 ? 17.841 12.074 3.022 1.00 63.56 191 GLY A O 1
ATOM 1465 N N . ALA A 1 192 ? 19.211 11.182 1.473 1.00 76.94 192 ALA A N 1
ATOM 1466 C CA . ALA A 1 192 ? 18.177 10.971 0.457 1.00 76.94 192 ALA A CA 1
ATOM 1467 C C . ALA A 1 192 ? 17.170 9.870 0.835 1.00 76.94 192 ALA A C 1
ATOM 1469 O O . ALA A 1 192 ? 15.994 9.975 0.509 1.00 76.94 192 ALA A O 1
ATOM 1470 N N . ILE A 1 193 ? 17.613 8.830 1.553 1.00 87.25 193 ILE A N 1
ATOM 1471 C CA . ILE A 1 193 ? 16.765 7.697 1.953 1.00 87.25 193 ILE A CA 1
ATOM 1472 C C . ILE A 1 193 ? 16.335 7.848 3.414 1.00 87.25 193 ILE A C 1
ATOM 1474 O O . ILE A 1 193 ? 17.171 7.906 4.319 1.00 87.25 193 ILE A O 1
ATOM 1478 N N . THR A 1 194 ? 15.023 7.884 3.656 1.00 90.56 194 THR A N 1
ATOM 1479 C CA . THR A 1 194 ? 14.432 7.989 5.002 1.00 90.56 194 THR A CA 1
ATOM 1480 C C . THR A 1 194 ? 13.925 6.635 5.515 1.00 90.56 194 THR A C 1
ATOM 1482 O O . THR A 1 194 ? 13.843 5.652 4.780 1.00 90.56 194 THR A O 1
ATOM 1485 N N . GLU A 1 195 ? 13.510 6.570 6.784 1.00 90.06 195 GLU A N 1
ATOM 1486 C CA . GLU A 1 195 ? 12.856 5.379 7.358 1.00 90.06 195 GLU A CA 1
ATOM 1487 C C . GLU A 1 195 ? 11.496 5.041 6.711 1.00 90.06 195 GLU A C 1
ATOM 1489 O O . GLU A 1 195 ? 11.018 3.909 6.819 1.00 90.06 195 GLU A O 1
ATOM 1494 N N . ASN A 1 196 ? 10.901 5.997 5.988 1.00 92.88 196 ASN A N 1
ATOM 1495 C CA . ASN A 1 196 ? 9.665 5.808 5.225 1.00 92.88 196 ASN A CA 1
ATOM 1496 C C . ASN A 1 196 ? 9.906 5.167 3.857 1.00 92.88 196 ASN A C 1
ATOM 1498 O O . ASN A 1 196 ? 8.954 4.968 3.104 1.00 92.88 196 ASN A O 1
ATOM 1502 N N . MET A 1 197 ? 11.159 4.858 3.528 1.00 94.88 197 MET A N 1
ATOM 1503 C CA . MET A 1 197 ? 11.566 4.274 2.260 1.00 94.88 197 MET A CA 1
ATOM 1504 C C . MET A 1 197 ? 12.193 2.892 2.470 1.00 94.88 197 MET A C 1
ATOM 1506 O O . MET A 1 197 ? 12.585 2.486 3.575 1.00 94.88 197 MET A O 1
ATOM 1510 N N . MET A 1 198 ? 12.253 2.126 1.391 1.00 93.81 198 MET A N 1
ATOM 1511 C CA . MET A 1 198 ? 12.980 0.869 1.308 1.00 93.81 198 MET A CA 1
ATOM 1512 C C . MET A 1 198 ? 13.549 0.694 -0.091 1.00 93.81 198 MET A C 1
ATOM 1514 O O . MET A 1 198 ? 12.952 1.173 -1.050 1.00 93.81 198 MET A O 1
ATOM 1518 N N . CYS A 1 199 ? 14.661 -0.024 -0.210 1.00 91.62 199 CYS A N 1
ATOM 1519 C CA . CYS A 1 199 ? 15.265 -0.282 -1.506 1.00 91.62 199 CYS A CA 1
ATOM 1520 C C . CYS A 1 199 ? 15.215 -1.755 -1.876 1.00 91.62 199 CYS A C 1
ATOM 1522 O O . CYS A 1 199 ? 15.292 -2.644 -1.017 1.00 91.62 199 CYS A O 1
ATOM 1524 N N . ALA A 1 200 ? 15.120 -2.005 -3.174 1.00 89.12 200 ALA A N 1
ATOM 1525 C CA . ALA A 1 200 ? 15.287 -3.331 -3.731 1.00 89.12 200 ALA A CA 1
ATOM 1526 C C . ALA A 1 200 ? 15.961 -3.246 -5.103 1.00 89.12 200 ALA A C 1
ATOM 1528 O O . ALA A 1 200 ? 15.633 -2.382 -5.909 1.00 89.12 200 ALA A O 1
ATOM 1529 N N . ALA A 1 201 ? 16.883 -4.169 -5.363 1.00 81.81 201 ALA A N 1
ATOM 1530 C CA . ALA A 1 201 ? 17.648 -4.236 -6.606 1.00 81.81 201 ALA A CA 1
ATOM 1531 C C . ALA A 1 201 ? 17.827 -5.685 -7.051 1.00 81.81 201 ALA A C 1
ATOM 1533 O O . ALA A 1 201 ? 17.871 -6.590 -6.222 1.00 81.81 201 ALA A O 1
ATOM 1534 N N . ASP A 1 202 ? 18.046 -5.952 -8.334 1.00 73.81 202 ASP A N 1
ATOM 1535 C CA . ASP A 1 202 ? 18.323 -7.319 -8.818 1.00 73.81 202 ASP A CA 1
ATOM 1536 C C . ASP A 1 202 ? 19.731 -7.851 -8.419 1.00 73.81 202 ASP A C 1
ATOM 1538 O O . ASP A 1 202 ? 20.161 -8.934 -8.827 1.00 73.81 202 ASP A O 1
ATOM 1542 N N . GLY A 1 203 ? 20.446 -7.106 -7.567 1.00 60.62 203 GLY A N 1
ATOM 1543 C CA . GLY A 1 203 ? 21.823 -7.334 -7.132 1.00 60.62 203 GLY A CA 1
ATOM 1544 C C . GLY A 1 203 ? 22.850 -6.452 -7.846 1.00 60.62 203 GLY A C 1
ATOM 1545 O O . GLY A 1 203 ? 23.969 -6.353 -7.348 1.00 60.62 203 GLY A O 1
ATOM 1546 N N . ILE A 1 204 ? 22.497 -5.840 -8.985 1.00 53.44 204 ILE A N 1
ATOM 1547 C CA . ILE A 1 204 ? 23.336 -4.870 -9.716 1.00 53.44 204 ILE A CA 1
ATOM 1548 C C . ILE A 1 204 ? 22.512 -3.649 -10.206 1.00 53.44 204 ILE A C 1
ATOM 1550 O O . ILE A 1 204 ? 23.117 -2.651 -10.580 1.00 53.44 204 ILE A O 1
ATOM 1554 N N . ARG A 1 205 ? 21.167 -3.705 -10.257 1.00 58.50 205 ARG A N 1
ATOM 1555 C CA . ARG A 1 205 ? 20.349 -2.788 -11.087 1.00 58.50 205 ARG A CA 1
ATOM 1556 C C . ARG A 1 205 ? 19.045 -2.287 -10.438 1.00 58.50 205 ARG A C 1
ATOM 1558 O O . ARG A 1 205 ? 18.531 -2.910 -9.508 1.00 58.50 205 ARG A O 1
ATOM 1565 N N . ASP A 1 206 ? 18.521 -1.203 -11.016 1.00 54.12 206 ASP A N 1
ATOM 1566 C CA . ASP A 1 206 ? 17.308 -0.435 -10.673 1.00 54.12 206 ASP A CA 1
ATOM 1567 C C . ASP A 1 206 ? 16.024 -0.905 -11.419 1.00 54.12 206 ASP A C 1
ATOM 1569 O O . ASP A 1 206 ? 16.092 -1.728 -12.336 1.00 54.12 206 ASP A O 1
ATOM 1573 N N . THR A 1 207 ? 14.858 -0.385 -11.017 1.00 54.88 207 THR A N 1
ATOM 1574 C CA . THR A 1 207 ? 13.526 -0.482 -11.654 1.00 54.88 207 THR A CA 1
ATOM 1575 C C . THR A 1 207 ? 13.338 0.420 -12.880 1.00 54.88 207 THR A C 1
ATOM 1577 O O . THR A 1 207 ? 14.014 1.437 -13.031 1.00 54.88 207 THR A O 1
ATOM 1580 N N . CYS A 1 208 ? 12.400 0.054 -13.766 1.00 60.34 208 CYS A N 1
ATOM 1581 C CA . CYS A 1 208 ? 12.169 0.742 -15.041 1.00 60.34 208 CYS A CA 1
ATOM 1582 C C . CYS A 1 208 ? 11.121 1.857 -14.942 1.00 60.34 208 CYS A C 1
ATOM 1584 O O . CYS A 1 208 ? 10.276 1.879 -14.046 1.00 60.34 208 CYS A O 1
ATOM 1586 N N . GLN A 1 209 ? 11.149 2.766 -15.922 1.00 50.94 209 GLN A N 1
ATOM 1587 C CA . GLN A 1 209 ? 10.049 3.699 -16.184 1.00 50.94 209 GLN A CA 1
ATOM 1588 C C . GLN A 1 209 ? 8.752 2.910 -16.426 1.00 50.94 209 GLN A C 1
ATOM 1590 O O . GLN A 1 209 ? 8.816 1.841 -17.016 1.00 50.94 209 GLN A O 1
ATOM 1595 N N . GLY A 1 210 ? 7.595 3.399 -15.969 1.00 52.78 210 GLY A N 1
ATOM 1596 C CA . GLY A 1 210 ? 6.290 2.725 -16.136 1.00 52.78 210 GLY A CA 1
ATOM 1597 C C . GLY A 1 210 ? 5.906 1.714 -15.038 1.00 52.78 210 GLY A C 1
ATOM 1598 O O . GLY A 1 210 ? 4.786 1.199 -15.041 1.00 52.78 210 GLY A O 1
ATOM 1599 N N . ASP A 1 211 ? 6.785 1.483 -14.056 1.00 70.75 211 ASP A N 1
ATOM 1600 C CA . ASP A 1 211 ? 6.459 0.772 -12.807 1.00 70.75 211 ASP A CA 1
ATOM 1601 C C . ASP A 1 211 ? 6.042 1.727 -11.669 1.00 70.75 211 ASP A C 1
ATOM 1603 O O . ASP A 1 211 ? 5.638 1.267 -10.599 1.00 70.75 211 ASP A O 1
ATOM 1607 N N . SER A 1 212 ? 6.135 3.048 -11.876 1.00 86.88 212 SER A N 1
ATOM 1608 C CA . SER A 1 212 ? 5.805 4.109 -10.909 1.00 86.88 212 SER A CA 1
ATOM 1609 C C . SER A 1 212 ? 4.451 3.894 -10.236 1.00 86.88 212 SER A C 1
ATOM 1611 O O . SER A 1 212 ? 3.453 3.671 -10.907 1.00 86.88 212 SER A O 1
ATOM 1613 N N . GLY A 1 213 ? 4.382 3.936 -8.906 1.00 92.25 213 GLY A N 1
ATOM 1614 C CA . GLY A 1 213 ? 3.154 3.654 -8.151 1.00 92.25 213 GLY A CA 1
ATOM 1615 C C . GLY A 1 213 ? 2.741 2.176 -8.101 1.00 92.25 213 GLY A C 1
ATOM 1616 O O . GLY A 1 213 ? 1.796 1.825 -7.387 1.00 92.25 213 GLY A O 1
ATOM 1617 N N . GLY A 1 214 ? 3.443 1.303 -8.825 1.00 93.94 214 GLY A N 1
ATOM 1618 C CA . GLY A 1 214 ? 3.256 -0.141 -8.823 1.00 93.94 214 GLY A CA 1
ATOM 1619 C C . GLY A 1 214 ? 3.704 -0.816 -7.518 1.00 93.94 214 GLY A C 1
ATOM 1620 O O . GLY A 1 214 ? 4.323 -0.197 -6.651 1.00 93.94 214 GLY A O 1
ATOM 1621 N N . PRO A 1 215 ? 3.344 -2.092 -7.324 1.00 96.38 215 PRO A N 1
ATOM 1622 C CA . PRO A 1 215 ? 3.652 -2.838 -6.107 1.00 96.38 215 PRO A CA 1
ATOM 1623 C C . PRO A 1 215 ? 5.103 -3.331 -6.024 1.00 96.38 215 PRO A C 1
ATOM 1625 O O . PRO A 1 215 ? 5.625 -3.936 -6.959 1.00 96.38 215 PRO A O 1
ATOM 1628 N N . LEU A 1 216 ? 5.671 -3.252 -4.818 1.00 96.19 216 LEU A N 1
ATOM 1629 C CA . LEU A 1 216 ? 6.739 -4.146 -4.371 1.00 96.19 216 LEU A CA 1
ATOM 1630 C C . LEU A 1 216 ? 6.143 -5.227 -3.465 1.00 96.19 216 LEU A C 1
ATOM 1632 O O . LEU A 1 216 ? 5.569 -4.935 -2.409 1.00 96.19 216 LEU A O 1
ATOM 1636 N N . TYR A 1 217 ? 6.277 -6.484 -3.874 1.00 97.50 217 TYR A N 1
ATOM 1637 C CA . TYR A 1 217 ? 5.508 -7.603 -3.338 1.00 97.50 217 TYR A CA 1
ATOM 1638 C C . TYR A 1 217 ? 6.391 -8.705 -2.739 1.00 97.50 217 TYR A C 1
ATOM 1640 O O . TYR A 1 217 ? 7.327 -9.194 -3.371 1.00 97.50 217 TYR A O 1
ATOM 1648 N N . ASP A 1 218 ? 6.073 -9.150 -1.521 1.00 97.31 218 ASP A N 1
ATOM 1649 C CA . ASP A 1 218 ? 6.662 -10.355 -0.933 1.00 97.31 218 ASP A CA 1
ATOM 1650 C C . ASP A 1 218 ? 5.779 -11.570 -1.231 1.00 97.31 218 ASP A C 1
ATOM 1652 O O . ASP A 1 218 ? 4.833 -11.875 -0.499 1.00 97.31 218 ASP A O 1
ATOM 1656 N N . VAL A 1 219 ? 6.135 -12.303 -2.288 1.00 94.06 219 VAL A N 1
ATOM 1657 C CA . VAL A 1 219 ? 5.450 -13.537 -2.706 1.00 94.06 219 VAL A CA 1
ATOM 1658 C C . VAL A 1 219 ? 5.414 -14.585 -1.589 1.00 94.06 219 VAL A C 1
ATOM 1660 O O . VAL A 1 219 ? 4.419 -15.296 -1.454 1.00 94.06 219 VAL A O 1
ATOM 1663 N N . ALA A 1 220 ? 6.463 -14.688 -0.765 1.00 93.00 220 ALA A N 1
ATOM 1664 C CA . ALA A 1 220 ? 6.549 -15.724 0.267 1.00 93.00 220 ALA A CA 1
ATOM 1665 C C . ALA A 1 220 ? 5.546 -15.497 1.408 1.00 93.00 220 ALA A C 1
ATOM 1667 O O . ALA A 1 220 ? 5.054 -16.460 1.995 1.00 93.00 220 ALA A O 1
ATOM 1668 N N . ASN A 1 221 ? 5.249 -14.231 1.709 1.00 93.69 221 ASN A N 1
ATOM 1669 C CA . ASN A 1 221 ? 4.304 -13.839 2.753 1.00 93.69 221 ASN A CA 1
ATOM 1670 C C . ASN A 1 221 ? 2.943 -13.386 2.202 1.00 93.69 221 ASN A C 1
ATOM 1672 O O . ASN A 1 221 ? 2.020 -13.175 2.985 1.00 93.69 221 ASN A O 1
ATOM 1676 N N . ASN A 1 222 ? 2.799 -13.290 0.876 1.00 93.88 222 ASN A N 1
ATOM 1677 C CA . ASN A 1 222 ? 1.592 -12.833 0.189 1.00 93.88 222 ASN A CA 1
ATOM 1678 C C . ASN A 1 222 ? 1.140 -11.436 0.657 1.00 93.88 222 ASN A C 1
ATOM 1680 O O . ASN A 1 222 ? -0.022 -11.233 1.019 1.00 93.88 222 ASN A O 1
ATOM 1684 N N . VAL A 1 223 ? 2.082 -10.483 0.695 1.00 96.31 223 VAL A N 1
ATOM 1685 C CA . VAL A 1 223 ? 1.842 -9.098 1.139 1.00 96.31 223 VAL A CA 1
ATOM 1686 C C . VAL A 1 223 ? 2.563 -8.063 0.274 1.00 96.31 223 VAL A C 1
ATOM 1688 O O . VAL A 1 223 ? 3.707 -8.265 -0.134 1.00 96.31 223 VAL A O 1
ATOM 1691 N N . LEU A 1 224 ? 1.916 -6.920 0.042 1.00 97.62 224 LEU A N 1
ATOM 1692 C CA . LEU A 1 224 ? 2.568 -5.706 -0.448 1.00 97.62 224 LEU A CA 1
ATOM 1693 C C . LEU A 1 224 ? 3.422 -5.086 0.649 1.00 97.62 224 LEU A C 1
ATOM 1695 O O . LEU A 1 224 ? 2.933 -4.853 1.754 1.00 97.62 224 LEU A O 1
ATOM 1699 N N . VAL A 1 225 ? 4.669 -4.764 0.333 1.00 97.94 225 VAL A N 1
ATOM 1700 C CA . VAL A 1 225 ? 5.623 -4.176 1.289 1.00 97.94 225 VAL A CA 1
ATOM 1701 C C . VAL A 1 225 ? 6.025 -2.753 0.920 1.00 97.94 225 VAL A C 1
ATOM 1703 O O . VAL A 1 225 ? 6.399 -1.979 1.802 1.00 97.94 225 VAL A O 1
ATOM 1706 N N . GLY A 1 226 ? 5.893 -2.389 -0.354 1.00 97.56 226 GLY A N 1
ATOM 1707 C CA . GLY A 1 226 ? 6.211 -1.056 -0.835 1.00 97.56 226 GLY A CA 1
ATOM 1708 C C . GLY A 1 226 ? 5.433 -0.663 -2.083 1.00 97.56 226 GLY A C 1
ATOM 1709 O O . GLY A 1 226 ? 4.749 -1.487 -2.694 1.00 97.56 226 GLY A O 1
ATOM 1710 N N . VAL A 1 227 ? 5.556 0.612 -2.429 1.00 97.62 227 VAL A N 1
ATOM 1711 C CA . VAL A 1 227 ? 5.032 1.233 -3.649 1.00 97.62 227 VAL A CA 1
ATOM 1712 C C . VAL A 1 227 ? 6.215 1.834 -4.404 1.00 97.62 227 VAL A C 1
ATOM 1714 O O . VAL A 1 227 ? 7.018 2.536 -3.792 1.00 97.62 227 VAL A O 1
ATOM 1717 N N . THR A 1 228 ? 6.359 1.532 -5.694 1.00 94.19 228 THR A N 1
ATOM 1718 C CA . THR A 1 228 ? 7.449 2.041 -6.541 1.00 94.19 228 THR A CA 1
ATOM 1719 C C . THR A 1 228 ? 7.414 3.563 -6.573 1.00 94.19 228 THR A C 1
ATOM 1721 O O . THR A 1 228 ? 6.389 4.140 -6.937 1.00 94.19 228 THR A O 1
ATOM 1724 N N . SER A 1 229 ? 8.513 4.204 -6.176 1.00 91.69 229 SER A N 1
ATOM 1725 C CA . SER A 1 229 ? 8.577 5.657 -6.011 1.00 91.69 229 SER A CA 1
ATOM 1726 C C . SER A 1 229 ? 9.509 6.274 -7.048 1.00 91.69 229 SER A C 1
ATOM 1728 O O . SER A 1 229 ? 9.034 6.885 -8.000 1.00 91.69 229 SER A O 1
ATOM 1730 N N . TRP A 1 230 ? 10.815 6.039 -6.941 1.00 85.12 230 TRP A N 1
ATOM 1731 C CA . TRP A 1 230 ? 11.793 6.638 -7.845 1.00 85.12 230 TRP A CA 1
ATOM 1732 C C . TRP A 1 230 ? 13.035 5.765 -8.023 1.00 85.12 230 TRP A C 1
ATOM 1734 O O . TRP A 1 230 ? 13.303 4.838 -7.254 1.00 85.12 230 TRP A O 1
ATOM 1744 N N . GLY A 1 231 ? 13.787 6.088 -9.070 1.00 77.88 231 GLY A N 1
ATOM 1745 C CA . GLY A 1 231 ? 15.030 5.442 -9.465 1.00 77.88 231 GLY A CA 1
ATOM 1746 C C . GLY A 1 231 ? 15.708 6.231 -10.588 1.00 77.88 231 GLY A C 1
ATOM 1747 O O . GLY A 1 231 ? 15.104 7.116 -11.198 1.00 77.88 231 GLY A O 1
ATOM 1748 N N . ASP A 1 232 ? 16.960 5.893 -10.868 1.00 64.19 232 ASP A N 1
ATOM 1749 C CA . ASP A 1 232 ? 17.763 6.437 -11.965 1.00 64.19 232 ASP A CA 1
ATOM 1750 C C . ASP A 1 232 ? 17.420 5.799 -13.329 1.00 64.19 232 ASP A C 1
ATOM 1752 O O . ASP A 1 232 ? 17.929 6.227 -14.371 1.00 64.19 232 ASP A O 1
ATOM 1756 N N . GLY A 1 233 ? 16.528 4.804 -13.338 1.00 60.59 233 GLY A N 1
ATOM 1757 C CA . GLY A 1 233 ? 15.955 4.191 -14.531 1.00 60.59 233 GLY A CA 1
ATOM 1758 C C . GLY A 1 233 ? 16.691 2.937 -15.007 1.00 60.59 233 GLY A C 1
ATOM 1759 O O . GLY A 1 233 ? 17.763 2.559 -14.530 1.00 60.59 233 GLY A O 1
ATOM 1760 N N . CYS A 1 234 ? 16.091 2.262 -15.989 1.00 60.53 234 CYS A N 1
ATOM 1761 C CA . CYS A 1 234 ? 16.543 0.945 -16.424 1.00 60.53 234 CYS A CA 1
ATOM 1762 C C . CYS A 1 234 ? 17.788 0.941 -17.319 1.00 60.53 234 CYS A C 1
ATOM 1764 O O . CYS A 1 234 ? 18.101 1.892 -18.031 1.00 60.53 234 CYS A O 1
ATOM 1766 N N . GLY A 1 235 ? 18.507 -0.188 -17.301 1.00 52.78 235 GLY A N 1
ATOM 1767 C CA . GLY A 1 235 ? 19.610 -0.473 -18.226 1.00 52.78 235 GLY A CA 1
ATOM 1768 C C . GLY A 1 235 ? 20.986 0.076 -17.827 1.00 52.78 235 GLY A C 1
ATOM 1769 O O . GLY A 1 235 ? 21.978 -0.250 -18.486 1.00 52.78 235 GLY A O 1
ATOM 1770 N N . ASN A 1 236 ? 21.092 0.839 -16.734 1.00 56.94 236 ASN A N 1
ATOM 1771 C CA . ASN A 1 236 ? 22.374 1.290 -16.197 1.00 56.94 236 ASN A CA 1
ATOM 1772 C C . ASN A 1 236 ? 22.891 0.338 -15.102 1.00 56.94 236 ASN A C 1
ATOM 1774 O O . ASN A 1 236 ? 22.375 0.292 -13.992 1.00 56.94 236 ASN A O 1
ATOM 1778 N N . VAL A 1 237 ? 23.957 -0.409 -15.403 1.00 55.78 237 VAL A N 1
ATOM 1779 C CA . VAL A 1 237 ? 24.580 -1.385 -14.481 1.00 55.78 237 VAL A CA 1
ATOM 1780 C C . VAL A 1 237 ? 25.312 -0.760 -13.286 1.00 55.78 237 VAL A C 1
ATOM 1782 O O . VAL A 1 237 ? 25.879 -1.489 -12.477 1.00 55.78 237 VAL A O 1
ATOM 1785 N N . THR A 1 238 ? 25.371 0.569 -13.207 1.00 59.16 238 THR A N 1
ATOM 1786 C CA . THR A 1 238 ? 25.914 1.299 -12.054 1.00 59.16 238 THR A CA 1
ATOM 1787 C C . THR A 1 238 ? 24.857 2.142 -11.348 1.00 59.16 238 THR A C 1
ATOM 1789 O O . THR A 1 238 ? 25.231 2.954 -10.507 1.00 59.16 238 THR A O 1
ATOM 1792 N N . ALA A 1 239 ? 23.581 2.022 -11.729 1.00 62.31 239 ALA A N 1
ATOM 1793 C CA . ALA A 1 239 ? 22.507 2.711 -11.029 1.00 62.31 239 ALA A CA 1
ATOM 1794 C C . ALA A 1 239 ? 22.350 2.132 -9.611 1.00 62.31 239 ALA A C 1
ATOM 1796 O O . ALA A 1 239 ? 22.501 0.918 -9.431 1.00 62.31 239 ALA A O 1
ATOM 1797 N N . PRO A 1 240 ? 22.080 2.983 -8.611 1.00 69.69 240 PRO A N 1
ATOM 1798 C CA . PRO A 1 240 ? 21.777 2.540 -7.261 1.00 69.69 240 PRO A CA 1
ATOM 1799 C C . PRO A 1 240 ? 20.466 1.741 -7.232 1.00 69.69 240 PRO A C 1
ATOM 1801 O O . PRO A 1 240 ? 19.704 1.704 -8.198 1.00 69.69 240 PRO A O 1
ATOM 1804 N N . ALA A 1 241 ? 20.201 1.075 -6.109 1.00 77.50 241 ALA A N 1
ATOM 1805 C CA . ALA A 1 241 ? 18.957 0.340 -5.927 1.00 77.50 241 ALA A CA 1
ATOM 1806 C C . ALA A 1 241 ? 17.729 1.259 -6.045 1.00 77.50 241 ALA A C 1
ATOM 1808 O O . ALA A 1 241 ? 17.731 2.369 -5.500 1.00 77.50 241 ALA A O 1
ATOM 1809 N N . GLY A 1 242 ? 16.671 0.746 -6.679 1.00 86.06 242 GLY A N 1
ATOM 1810 C CA . GLY A 1 242 ? 15.392 1.439 -6.795 1.00 86.06 242 GLY A CA 1
ATOM 1811 C C . GLY A 1 242 ? 14.733 1.650 -5.443 1.00 86.06 242 GLY A C 1
ATOM 1812 O O . GLY A 1 242 ? 14.871 0.819 -4.533 1.00 86.06 242 GLY A O 1
ATOM 1813 N N . VAL A 1 243 ? 14.023 2.768 -5.313 1.00 91.12 243 VAL A N 1
ATOM 1814 C CA . VAL A 1 243 ? 13.474 3.248 -4.047 1.00 91.12 243 VAL A CA 1
ATOM 1815 C C . VAL A 1 243 ? 11.955 3.160 -4.054 1.00 91.12 243 VAL A C 1
ATOM 1817 O O . VAL A 1 243 ? 11.260 3.558 -4.989 1.00 91.12 243 VAL A O 1
ATOM 1820 N N . TYR A 1 244 ? 11.435 2.625 -2.957 1.00 94.38 244 TYR A N 1
ATOM 1821 C CA . TYR A 1 244 ? 10.026 2.342 -2.762 1.00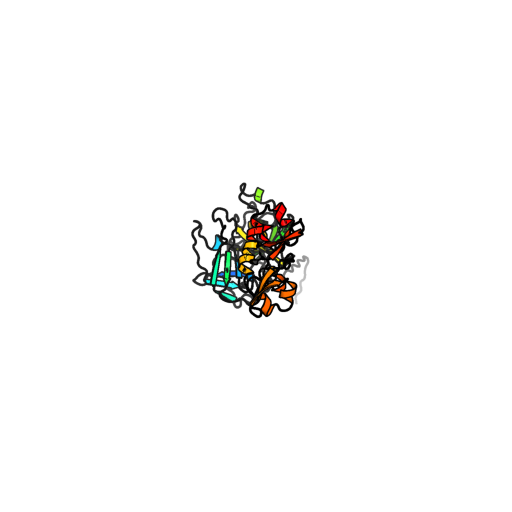 94.38 244 TYR A CA 1
ATOM 1822 C C . TYR A 1 244 ? 9.547 3.000 -1.478 1.00 94.38 244 TYR A C 1
ATOM 1824 O O . TYR A 1 244 ? 10.217 2.936 -0.442 1.00 94.38 244 TYR A O 1
ATOM 1832 N N . ALA A 1 245 ? 8.345 3.561 -1.511 1.00 97.06 245 ALA A N 1
ATOM 1833 C CA . ALA A 1 245 ? 7.675 4.027 -0.311 1.00 97.06 245 ALA A CA 1
ATOM 1834 C C . ALA A 1 245 ? 7.298 2.810 0.555 1.00 97.06 245 ALA A C 1
ATOM 1836 O O . ALA A 1 245 ? 6.635 1.878 0.092 1.00 97.06 245 ALA A O 1
ATOM 1837 N N . ARG A 1 246 ? 7.746 2.782 1.815 1.00 97.50 246 ARG A N 1
ATOM 1838 C CA . ARG A 1 246 ? 7.613 1.636 2.731 1.00 97.50 246 ARG A CA 1
ATOM 1839 C C . ARG A 1 246 ? 6.233 1.616 3.383 1.00 97.50 246 ARG A C 1
ATOM 1841 O O . ARG A 1 246 ? 5.923 2.450 4.234 1.00 97.50 246 ARG A O 1
ATOM 1848 N N . ILE A 1 247 ? 5.423 0.609 3.057 1.00 97.69 247 ILE A N 1
ATOM 1849 C CA . ILE A 1 247 ? 4.035 0.496 3.540 1.00 97.69 247 ILE A CA 1
ATOM 1850 C C . ILE A 1 247 ? 3.966 0.413 5.067 1.00 97.69 247 ILE A C 1
ATOM 1852 O O . ILE A 1 247 ? 3.140 1.083 5.686 1.00 97.69 247 ILE A O 1
ATOM 1856 N N . SER A 1 248 ? 4.854 -0.365 5.695 1.00 93.88 248 SER A N 1
ATOM 1857 C CA . SER A 1 248 ? 4.838 -0.552 7.150 1.00 93.88 248 SER A CA 1
ATOM 1858 C C . SER A 1 248 ? 5.076 0.746 7.930 1.00 93.88 248 SER A C 1
ATOM 1860 O O . SER A 1 248 ? 4.619 0.853 9.064 1.00 93.88 248 SER A O 1
ATOM 1862 N N . ALA A 1 249 ? 5.777 1.724 7.343 1.00 92.12 249 ALA A N 1
ATOM 1863 C CA . ALA A 1 249 ? 6.035 3.021 7.970 1.00 92.12 249 ALA A CA 1
ATOM 1864 C C . ALA A 1 249 ? 4.801 3.939 7.950 1.00 92.12 249 ALA A C 1
ATOM 1866 O O . ALA A 1 249 ? 4.657 4.785 8.825 1.00 92.12 249 ALA A O 1
ATOM 1867 N N . GLN A 1 250 ? 3.886 3.739 6.993 1.00 93.69 250 GLN A N 1
ATOM 1868 C CA . GLN A 1 250 ? 2.674 4.552 6.822 1.00 93.69 250 GLN A CA 1
ATOM 1869 C C . GLN A 1 250 ? 1.383 3.791 7.154 1.00 93.69 250 GLN A C 1
ATOM 1871 O O . GLN A 1 250 ? 0.282 4.211 6.790 1.00 93.69 250 GLN A O 1
ATOM 1876 N N . LEU A 1 251 ? 1.493 2.677 7.885 1.00 90.25 251 LEU A N 1
ATOM 1877 C CA . LEU A 1 251 ? 0.368 1.792 8.184 1.00 90.25 251 LEU A CA 1
ATOM 1878 C C . LEU A 1 251 ? -0.772 2.505 8.924 1.00 90.25 251 LEU A C 1
ATOM 1880 O O . LEU A 1 251 ? -1.938 2.252 8.626 1.00 90.25 251 LEU A O 1
ATOM 1884 N N . ASP A 1 252 ? -0.456 3.407 9.855 1.00 85.56 252 ASP A N 1
ATOM 1885 C CA . ASP A 1 252 ? -1.463 4.161 10.610 1.00 85.56 252 ASP A CA 1
ATOM 1886 C C . ASP A 1 252 ? -2.300 5.068 9.701 1.00 85.56 252 ASP A C 1
ATOM 1888 O O . ASP A 1 252 ? -3.526 5.127 9.837 1.00 85.56 252 ASP A O 1
ATOM 1892 N N . TRP A 1 253 ? -1.663 5.731 8.732 1.00 88.88 253 TRP A N 1
ATOM 1893 C CA . TRP A 1 253 ? -2.357 6.550 7.740 1.00 88.88 253 TRP A CA 1
ATOM 1894 C C . TRP A 1 253 ? -3.222 5.686 6.812 1.00 88.88 253 TRP A C 1
ATOM 1896 O O . TRP A 1 253 ? -4.412 5.971 6.651 1.00 88.88 253 TRP A O 1
ATOM 1906 N N . ILE A 1 254 ? -2.673 4.580 6.288 1.00 93.62 254 ILE A N 1
ATOM 1907 C CA . ILE A 1 254 ? -3.409 3.648 5.415 1.00 93.62 254 ILE A CA 1
ATOM 1908 C C . ILE A 1 254 ? -4.635 3.081 6.148 1.00 93.62 254 ILE A C 1
ATOM 1910 O O . ILE A 1 254 ? -5.757 3.137 5.634 1.00 93.62 254 ILE A O 1
ATOM 1914 N N . LYS A 1 255 ? -4.460 2.581 7.380 1.00 88.94 255 LYS A N 1
ATOM 1915 C CA . LYS A 1 255 ? -5.557 2.065 8.217 1.00 88.94 255 LYS A CA 1
ATOM 1916 C C . LYS A 1 255 ? -6.586 3.150 8.532 1.00 88.94 255 LYS A C 1
ATOM 1918 O O . LYS A 1 255 ? -7.786 2.876 8.488 1.00 88.94 255 LYS A O 1
ATOM 1923 N N . GLY A 1 256 ? -6.134 4.373 8.817 1.00 84.75 256 GLY A N 1
ATOM 1924 C CA . GLY A 1 256 ? -6.990 5.527 9.093 1.00 84.75 256 GLY A CA 1
ATOM 1925 C C . GLY A 1 256 ? -7.942 5.885 7.948 1.00 84.75 256 GLY A C 1
ATOM 1926 O O . GLY A 1 256 ? -8.981 6.495 8.199 1.00 84.75 256 GLY A O 1
ATOM 1927 N N . ILE A 1 257 ? -7.631 5.467 6.719 1.00 86.88 257 ILE A N 1
ATOM 1928 C CA . ILE A 1 257 ? -8.479 5.644 5.535 1.00 86.88 257 ILE A CA 1
ATOM 1929 C C . ILE A 1 257 ? -9.304 4.378 5.276 1.00 86.88 257 ILE A C 1
ATOM 1931 O O . ILE A 1 257 ? -10.538 4.408 5.313 1.00 86.88 257 ILE A O 1
ATOM 1935 N N . VAL A 1 258 ? -8.628 3.248 5.064 1.00 89.69 258 VAL A N 1
ATOM 1936 C CA . VAL A 1 258 ? -9.236 2.020 4.525 1.00 89.69 258 VAL A CA 1
ATOM 1937 C C . VAL A 1 258 ? -10.059 1.271 5.576 1.00 89.69 258 VAL A C 1
ATOM 1939 O O . VAL A 1 258 ? -11.109 0.702 5.274 1.00 89.69 258 VAL A O 1
ATOM 1942 N N . CYS A 1 259 ? -9.651 1.317 6.844 1.00 84.56 259 CYS A N 1
ATOM 1943 C CA . CYS A 1 259 ? -10.265 0.539 7.921 1.00 84.56 259 CYS A CA 1
ATOM 1944 C C . CYS A 1 259 ? -11.385 1.297 8.658 1.00 84.56 259 CYS A C 1
ATOM 1946 O O . CYS A 1 259 ? -11.664 1.036 9.830 1.00 84.56 259 CYS A O 1
ATOM 1948 N N . THR A 1 260 ? -12.058 2.240 7.996 1.00 71.19 260 THR A N 1
ATOM 1949 C CA . THR A 1 260 ? -13.135 3.053 8.597 1.00 71.19 260 THR A CA 1
ATOM 1950 C C . THR A 1 260 ? -14.550 2.533 8.277 1.00 71.19 260 THR A C 1
ATOM 1952 O O . THR A 1 260 ? -15.508 2.836 8.999 1.00 71.19 260 THR A O 1
ATOM 1955 N N . GLY A 1 261 ? -14.692 1.677 7.254 1.00 61.25 261 GLY A N 1
ATOM 1956 C CA . GLY A 1 261 ? -15.962 1.103 6.774 1.00 61.25 261 GLY A CA 1
ATOM 1957 C C . GLY A 1 261 ? -16.358 -0.241 7.404 1.00 61.25 261 GLY A C 1
ATOM 1958 O O . GLY A 1 261 ? -15.693 -0.727 8.315 1.00 61.25 261 GLY A O 1
ATOM 1959 N N . SER A 1 262 ? -17.465 -0.840 6.943 1.00 53.00 262 SER A N 1
ATOM 1960 C CA . SER A 1 262 ? -17.914 -2.194 7.337 1.00 53.00 262 SER A CA 1
ATOM 1961 C C . SER A 1 262 ? -17.307 -3.322 6.494 1.00 53.00 262 SER A C 1
ATOM 1963 O O . SER A 1 262 ? -17.291 -4.462 6.945 1.00 53.00 262 SER A O 1
ATOM 1965 N N . ASN A 1 263 ? -16.798 -3.010 5.299 1.00 65.94 263 ASN A N 1
ATOM 1966 C CA . ASN A 1 263 ? -16.173 -3.958 4.372 1.00 65.94 263 ASN A CA 1
ATOM 1967 C C . ASN A 1 263 ? -14.645 -3.881 4.496 1.00 65.94 263 ASN A C 1
ATOM 1969 O O . ASN A 1 263 ? -13.952 -3.462 3.574 1.00 65.94 263 ASN A O 1
ATOM 1973 N N . GLN A 1 264 ? -14.124 -4.195 5.681 1.00 74.12 264 GLN A N 1
ATOM 1974 C CA . GLN A 1 264 ? -12.693 -4.061 5.954 1.00 74.12 264 GLN A CA 1
ATOM 1975 C C . GLN A 1 264 ? -11.917 -5.266 5.407 1.00 74.12 264 GLN A C 1
ATOM 1977 O O . GLN A 1 264 ? -12.362 -6.402 5.599 1.00 74.12 264 GLN A O 1
ATOM 1982 N N . PRO A 1 265 ? -10.756 -5.057 4.766 1.00 80.81 265 PRO A N 1
ATOM 1983 C CA . PRO A 1 265 ? -9.870 -6.154 4.407 1.00 80.81 265 PRO A CA 1
ATOM 1984 C C . PRO A 1 265 ? -9.286 -6.832 5.656 1.00 80.81 265 PRO A C 1
ATOM 1986 O O . PRO A 1 265 ? -9.190 -6.236 6.731 1.00 80.81 265 PRO A O 1
ATOM 1989 N N . SER A 1 266 ? -8.854 -8.088 5.518 1.00 75.62 266 SER A N 1
ATOM 1990 C CA . SER A 1 266 ? -8.364 -8.921 6.629 1.00 75.62 266 SER A CA 1
ATOM 1991 C C . SER A 1 266 ? -7.174 -8.330 7.384 1.00 75.62 266 SER A C 1
ATOM 1993 O O . SER A 1 266 ? -7.013 -8.594 8.575 1.00 75.62 266 SER A O 1
ATOM 1995 N N . TRP A 1 267 ? -6.360 -7.505 6.727 1.00 81.94 267 TRP A N 1
ATOM 1996 C CA . TRP A 1 267 ? -5.203 -6.842 7.328 1.00 81.94 267 TRP A CA 1
ATOM 1997 C C . TRP A 1 267 ? -5.562 -5.616 8.190 1.00 81.94 267 TRP A C 1
ATOM 1999 O O . TRP A 1 267 ? -4.710 -5.128 8.930 1.00 81.94 267 TRP A O 1
ATOM 2009 N N . CYS A 1 268 ? -6.817 -5.143 8.171 1.00 77.19 268 CYS A N 1
ATOM 2010 C CA . CYS A 1 268 ? -7.310 -4.150 9.138 1.00 77.19 268 CYS A CA 1
ATOM 2011 C C . CYS A 1 268 ? -7.408 -4.711 10.564 1.00 77.19 268 CYS A C 1
ATOM 2013 O O . CYS A 1 268 ? -7.465 -3.949 11.533 1.00 77.19 268 CYS A O 1
ATOM 2015 N N . SER A 1 269 ? -7.428 -6.038 10.701 1.00 64.00 269 SER A N 1
ATOM 2016 C CA . SER A 1 269 ? -7.354 -6.716 11.992 1.00 64.00 269 SER A CA 1
ATOM 2017 C C . SER A 1 269 ? -5.921 -6.620 12.512 1.00 64.00 269 SER A C 1
ATOM 2019 O O . SER A 1 269 ? -5.037 -7.344 12.059 1.00 64.00 269 SER A O 1
ATOM 2021 N N . ASP A 1 270 ? -5.671 -5.725 13.465 1.00 57.78 270 ASP A N 1
ATOM 2022 C CA . ASP A 1 270 ? -4.410 -5.741 14.203 1.00 57.78 270 ASP A CA 1
ATOM 2023 C C . ASP A 1 270 ? -4.304 -7.077 14.952 1.00 57.78 270 ASP A C 1
ATOM 2025 O O . ASP A 1 270 ? -5.182 -7.421 15.743 1.00 57.78 270 ASP A O 1
ATOM 2029 N N . SER A 1 271 ? -3.223 -7.831 14.744 1.00 50.91 271 SER A N 1
ATOM 2030 C CA . SER A 1 271 ? -2.925 -9.048 15.518 1.00 50.91 271 SER A CA 1
ATOM 2031 C C . SER A 1 271 ? -2.644 -8.755 17.004 1.00 50.91 271 SER A C 1
ATOM 2033 O O . SER A 1 271 ? -2.555 -9.678 17.809 1.00 50.91 271 SER A O 1
ATOM 2035 N N . SER A 1 272 ? -2.545 -7.470 17.370 1.00 58.81 272 SER A N 1
ATOM 2036 C CA . SER A 1 272 ? -2.478 -6.920 18.733 1.00 58.81 272 SER A CA 1
ATOM 2037 C C . SER A 1 272 ? -3.757 -6.165 19.150 1.00 58.81 272 SER A C 1
ATOM 2039 O O . SER A 1 272 ? -3.792 -5.494 20.193 1.00 58.81 272 SER A O 1
ATOM 2041 N N . CYS A 1 273 ? -4.807 -6.208 18.320 1.00 68.81 273 CYS A N 1
ATOM 2042 C CA . CYS A 1 273 ? -6.070 -5.553 18.618 1.00 68.81 273 CYS A CA 1
ATOM 2043 C C . CYS A 1 273 ? -6.809 -6.373 19.657 1.00 68.81 273 CYS A C 1
ATOM 2045 O O . CYS A 1 273 ? -7.245 -7.489 19.401 1.00 68.81 273 CYS A O 1
ATOM 2047 N N . GLU A 1 274 ? -6.969 -5.774 20.824 1.00 83.62 274 GLU A N 1
ATOM 2048 C CA . GLU A 1 274 ? -7.711 -6.338 21.933 1.00 83.62 274 GLU A CA 1
ATOM 2049 C C . GLU A 1 274 ? -8.778 -5.337 22.353 1.00 83.62 274 GLU A C 1
ATOM 2051 O O . GLU A 1 274 ? -8.593 -4.112 22.311 1.00 83.62 274 GLU A O 1
ATOM 2056 N N . ASP A 1 275 ? -9.920 -5.867 22.764 1.00 90.81 275 ASP A N 1
ATOM 2057 C CA . ASP A 1 275 ? -10.927 -5.068 23.434 1.00 90.81 275 ASP A CA 1
ATOM 2058 C C . ASP A 1 275 ? -10.331 -4.407 24.680 1.00 90.81 275 ASP A C 1
ATOM 2060 O O . ASP A 1 275 ? -9.588 -5.032 25.440 1.00 90.81 275 ASP A O 1
ATOM 2064 N N . SER A 1 276 ? -10.717 -3.159 24.950 1.00 91.62 276 SER A N 1
ATOM 2065 C CA . SER A 1 276 ? -10.305 -2.508 26.190 1.00 91.62 276 SER A CA 1
ATOM 2066 C C . SER A 1 276 ? -10.707 -3.358 27.409 1.00 91.62 276 SER A C 1
ATOM 2068 O O . SER A 1 276 ? -11.891 -3.681 27.597 1.00 91.62 276 SER A O 1
ATOM 2070 N N . PRO A 1 277 ? -9.764 -3.660 28.321 1.00 92.62 277 PRO A N 1
ATOM 2071 C CA . PRO A 1 277 ? -10.086 -4.325 29.580 1.00 92.62 277 PRO A CA 1
ATOM 2072 C C . PRO A 1 277 ? -10.739 -3.354 30.580 1.00 92.62 277 PRO A C 1
ATOM 2074 O O . PRO A 1 277 ? -11.275 -3.766 31.618 1.00 92.62 277 PRO A O 1
ATOM 2077 N N . LEU A 1 278 ? -10.711 -2.045 30.301 1.00 95.06 278 LEU A N 1
ATOM 2078 C CA . LEU A 1 278 ? -11.323 -1.025 31.137 1.00 95.06 278 LEU A CA 1
ATOM 2079 C C . LEU A 1 278 ? -12.829 -0.963 30.876 1.00 95.06 278 LEU A C 1
ATOM 2081 O O . LEU A 1 278 ? -13.331 -1.171 29.780 1.00 95.06 278 LEU A O 1
ATOM 2085 N N . ARG A 1 279 ? -13.605 -0.658 31.919 1.00 96.19 279 ARG A N 1
ATOM 2086 C CA . ARG A 1 279 ? -15.049 -0.457 31.742 1.00 96.19 279 ARG A CA 1
ATOM 2087 C C . ARG A 1 279 ? -15.297 0.941 31.201 1.00 96.19 279 ARG A C 1
ATOM 2089 O O . ARG A 1 279 ? -14.833 1.905 31.811 1.00 96.19 279 ARG A O 1
ATOM 2096 N N . MET A 1 280 ? -16.117 1.059 30.168 1.00 96.56 280 MET A N 1
ATOM 2097 C CA . MET A 1 280 ? -16.543 2.323 29.571 1.00 96.56 280 MET A CA 1
ATOM 2098 C C . MET A 1 280 ? -17.871 2.809 30.165 1.00 96.56 280 MET A C 1
ATOM 2100 O O . MET A 1 280 ? -18.703 2.009 30.604 1.00 96.56 280 MET A O 1
ATOM 2104 N N . LYS A 1 281 ? -18.082 4.122 30.203 1.00 97.00 281 LYS A N 1
ATOM 2105 C CA . LYS A 1 281 ? -19.335 4.752 30.624 1.00 97.00 281 LYS A CA 1
ATOM 2106 C C . LYS A 1 281 ? -20.223 4.945 29.393 1.00 97.00 281 LYS A C 1
ATOM 2108 O O . LYS A 1 281 ? -19.995 5.874 28.633 1.00 97.00 281 LYS A O 1
ATOM 2113 N N . VAL A 1 282 ? -21.226 4.085 29.235 1.00 96.31 282 VAL A N 1
ATOM 2114 C CA . VAL A 1 282 ? -22.171 4.094 28.105 1.00 96.31 282 VAL A CA 1
ATOM 2115 C C . VAL A 1 282 ? -23.512 4.664 28.549 1.00 96.31 282 VAL A C 1
ATOM 2117 O O . VAL A 1 282 ? -24.010 4.286 29.616 1.00 96.31 282 VAL A O 1
ATOM 2120 N N . TYR A 1 283 ? -24.119 5.524 27.734 1.00 95.38 283 TYR A N 1
ATOM 2121 C CA . TYR A 1 283 ? -25.526 5.893 27.876 1.00 95.38 283 TYR A CA 1
ATOM 2122 C C . TYR A 1 283 ? -26.411 4.805 27.252 1.00 95.38 283 TYR A C 1
ATOM 2124 O O . TYR A 1 283 ? -26.218 4.434 26.099 1.00 95.38 283 TYR A O 1
ATOM 2132 N N . ILE A 1 284 ? -27.351 4.250 28.025 1.00 94.56 284 ILE A N 1
ATOM 2133 C CA . ILE A 1 284 ? -28.261 3.192 27.564 1.00 94.56 284 ILE A CA 1
ATOM 2134 C C . ILE A 1 284 ? -29.666 3.792 27.425 1.00 94.56 284 ILE A C 1
ATOM 2136 O O . ILE A 1 284 ? -30.311 3.992 28.459 1.00 94.56 284 ILE A O 1
ATOM 2140 N N . PRO A 1 285 ? -30.163 4.029 26.193 1.00 93.81 285 PRO A N 1
ATOM 2141 C CA . PRO A 1 285 ? -31.440 4.711 25.961 1.00 93.81 285 PRO A CA 1
ATOM 2142 C C . PRO A 1 285 ? -32.630 4.034 26.645 1.00 93.81 285 PRO A C 1
ATOM 2144 O O . PRO A 1 285 ? -33.434 4.689 27.294 1.00 93.81 285 PRO A O 1
ATOM 2147 N N . SER A 1 286 ? -32.694 2.700 26.603 1.00 92.38 286 SER A N 1
ATOM 2148 C CA . SER A 1 286 ? -33.789 1.929 27.209 1.00 92.38 286 SER A CA 1
ATOM 2149 C C . SER A 1 286 ? -33.870 2.033 28.738 1.00 92.38 286 SER A C 1
ATOM 2151 O O . SER A 1 286 ? -34.841 1.574 29.329 1.00 92.38 286 SER A O 1
ATOM 2153 N N . LEU A 1 287 ? -32.827 2.552 29.392 1.00 93.44 287 LEU A N 1
ATOM 2154 C CA . LEU A 1 287 ? -32.757 2.734 30.844 1.00 93.44 287 LEU A CA 1
ATOM 2155 C C . LEU A 1 287 ? -32.669 4.209 31.246 1.00 93.44 287 LEU A C 1
ATOM 2157 O O . LEU A 1 287 ? -32.568 4.479 32.441 1.00 93.44 287 LEU A O 1
ATOM 2161 N N . ASP A 1 288 ? -32.596 5.113 30.266 1.00 94.75 288 ASP A N 1
ATOM 2162 C CA . ASP A 1 288 ? -32.280 6.533 30.432 1.00 94.75 288 ASP A CA 1
ATOM 2163 C C . ASP A 1 288 ? -31.151 6.790 31.450 1.00 94.75 288 ASP A C 1
ATOM 2165 O O . ASP A 1 288 ? -31.254 7.568 32.400 1.00 94.75 288 ASP A O 1
ATOM 2169 N N . ALA A 1 289 ? -30.056 6.033 31.325 1.00 95.12 289 ALA A N 1
ATOM 2170 C CA . ALA A 1 289 ? -29.007 6.048 32.334 1.00 95.12 289 ALA A CA 1
ATOM 2171 C C . ALA A 1 289 ? -27.620 5.757 31.773 1.00 95.12 289 ALA A C 1
ATOM 2173 O O . ALA A 1 289 ? -27.415 4.894 30.919 1.00 95.12 289 ALA A O 1
ATOM 2174 N N . ASN A 1 290 ? -26.629 6.410 32.379 1.00 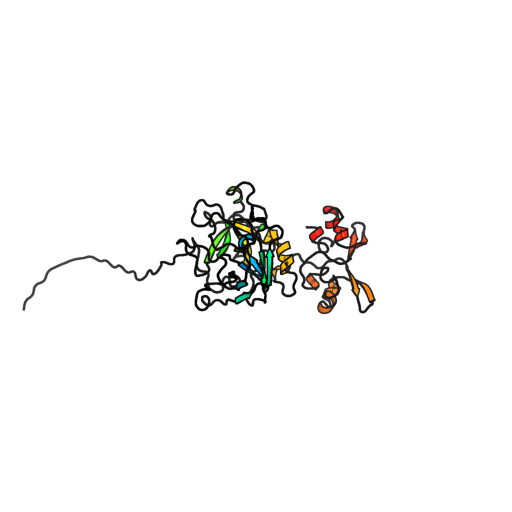95.31 290 ASN A N 1
ATOM 2175 C CA . ASN A 1 290 ? -25.223 6.096 32.178 1.00 95.31 290 ASN A CA 1
ATOM 2176 C C . ASN A 1 290 ? -24.806 4.891 33.029 1.00 95.31 290 ASN A C 1
ATOM 2178 O O . ASN A 1 290 ? -24.926 4.918 34.259 1.00 95.31 290 ASN A O 1
ATOM 2182 N N . LYS A 1 291 ? -24.257 3.848 32.404 1.00 95.75 291 LYS A N 1
ATOM 2183 C CA . LYS A 1 291 ? -23.791 2.632 33.084 1.00 95.75 291 LYS A CA 1
ATOM 2184 C C . LYS A 1 291 ? -22.362 2.290 32.679 1.00 95.75 291 LYS A C 1
ATOM 2186 O O . LYS A 1 291 ? -21.959 2.470 31.538 1.00 95.75 291 LYS A O 1
ATOM 2191 N N . MET A 1 292 ? -21.609 1.734 33.627 1.00 96.06 292 MET A N 1
ATOM 2192 C CA . MET A 1 292 ? -20.286 1.179 33.341 1.00 96.06 292 MET A CA 1
ATOM 2193 C C . MET A 1 292 ? -20.432 -0.201 32.703 1.00 96.06 292 MET A C 1
ATOM 2195 O O . MET A 1 292 ? -20.985 -1.104 33.340 1.00 96.06 292 MET A O 1
ATOM 2199 N N . LYS A 1 293 ? -19.900 -0.405 31.501 1.00 97.12 293 LYS A N 1
ATOM 2200 C CA . LYS A 1 293 ? -19.969 -1.671 30.755 1.00 97.12 293 LYS A CA 1
ATOM 2201 C C . LYS A 1 293 ? -18.582 -2.118 30.297 1.00 97.12 293 LYS A C 1
ATOM 2203 O O . LYS A 1 293 ? -17.688 -1.292 30.195 1.00 97.12 293 LYS A O 1
ATOM 2208 N N . SER A 1 294 ? -18.398 -3.423 30.133 1.00 97.12 294 SER A N 1
ATOM 2209 C CA . SER A 1 294 ? -17.176 -4.030 29.588 1.00 97.12 294 SER A CA 1
ATOM 2210 C C . SER A 1 294 ? -17.386 -4.415 28.127 1.00 97.12 294 SER A C 1
ATOM 2212 O O . SER A 1 294 ? -18.527 -4.447 27.659 1.00 97.12 294 SER A O 1
ATOM 2214 N N . CYS A 1 295 ? -16.319 -4.792 27.434 1.00 95.94 295 CYS A N 1
ATOM 2215 C CA . CYS A 1 295 ? -16.439 -5.298 26.072 1.00 95.94 295 CYS A CA 1
ATOM 2216 C C . CYS A 1 295 ? -17.107 -6.676 25.982 1.00 95.94 295 CYS A C 1
ATOM 2218 O O . CYS A 1 295 ? -17.882 -6.904 25.063 1.00 95.94 295 CYS A O 1
ATOM 2220 N N . THR A 1 296 ? -17.040 -7.511 27.027 1.00 97.19 296 THR A N 1
ATOM 2221 C CA . THR A 1 296 ? -17.906 -8.707 27.141 1.00 97.19 296 THR A CA 1
ATOM 2222 C C . THR A 1 296 ? -19.397 -8.353 27.077 1.00 97.19 296 THR A C 1
ATOM 2224 O O . THR A 1 296 ? -20.215 -9.104 26.550 1.00 97.19 296 THR A O 1
ATOM 2227 N N . TRP A 1 297 ? -19.791 -7.191 27.616 1.00 96.88 297 TRP A N 1
ATOM 2228 C CA . TRP A 1 297 ? -21.163 -6.723 27.453 1.00 96.88 297 TRP A CA 1
ATOM 2229 C C . TRP A 1 297 ? -21.433 -6.322 26.003 1.00 96.88 297 TRP A C 1
ATOM 2231 O O . TRP A 1 297 ? -22.492 -6.685 25.512 1.00 96.88 297 TRP A O 1
ATOM 2241 N N . ALA A 1 298 ? -20.525 -5.650 25.297 1.00 94.19 298 ALA A N 1
ATOM 2242 C CA . ALA A 1 298 ? -20.721 -5.360 23.874 1.00 94.19 298 ALA A CA 1
ATOM 2243 C C . ALA A 1 298 ? -20.868 -6.658 23.048 1.00 94.19 298 ALA A C 1
ATOM 2245 O O . ALA A 1 298 ? -21.885 -6.837 22.376 1.00 94.19 298 ALA A O 1
ATOM 2246 N N . ALA A 1 299 ? -19.951 -7.613 23.242 1.00 91.94 299 ALA A N 1
ATOM 2247 C CA . ALA A 1 299 ? -19.885 -8.900 22.539 1.00 91.94 299 ALA A CA 1
ATOM 2248 C C . ALA A 1 299 ? -21.132 -9.786 22.703 1.00 91.94 299 ALA A C 1
ATOM 2250 O O . ALA A 1 299 ? -21.462 -10.576 21.829 1.00 91.94 299 ALA A O 1
ATOM 2251 N N . ASN A 1 300 ? -21.870 -9.647 23.807 1.00 94.88 300 ASN A N 1
ATOM 2252 C CA . ASN A 1 300 ? -23.085 -10.433 24.044 1.00 94.88 300 ASN A CA 1
ATOM 2253 C C . ASN A 1 300 ? -24.291 -9.996 23.188 1.00 94.88 300 ASN A C 1
ATOM 2255 O O . ASN A 1 300 ? -25.328 -10.651 23.229 1.00 94.88 300 ASN A O 1
ATOM 2259 N N . SER A 1 301 ? -24.228 -8.848 22.508 1.00 92.75 301 SER A N 1
ATOM 2260 C CA . SER A 1 301 ? -25.282 -8.391 21.587 1.00 92.75 301 SER A CA 1
ATOM 2261 C C . SER A 1 301 ? -24.723 -7.308 20.651 1.00 92.75 301 SER A C 1
ATOM 2263 O O . SER A 1 301 ? -25.176 -6.156 20.718 1.00 92.75 301 SER A O 1
ATOM 2265 N N . PRO A 1 302 ? -23.736 -7.648 19.806 1.00 85.12 302 PRO A N 1
ATOM 2266 C CA . PRO A 1 302 ? -22.918 -6.669 19.098 1.00 85.12 302 PRO A CA 1
ATOM 2267 C C . PRO A 1 302 ? -23.759 -5.789 18.169 1.00 85.12 302 PRO A C 1
ATOM 2269 O O . PRO A 1 302 ? -23.596 -4.575 18.191 1.00 85.12 302 PRO A O 1
ATOM 2272 N N . GLY A 1 303 ? -24.768 -6.347 17.487 1.00 85.94 303 GLY A N 1
ATOM 2273 C CA . GLY A 1 303 ? -25.617 -5.599 16.549 1.00 85.94 303 GLY A CA 1
ATOM 2274 C C . GLY A 1 303 ? -26.304 -4.353 17.128 1.00 85.94 303 GLY A C 1
ATOM 2275 O O . GLY A 1 303 ? -26.385 -3.345 16.446 1.00 85.94 303 GLY A O 1
ATOM 2276 N N . TYR A 1 304 ? -26.757 -4.382 18.388 1.00 89.88 304 TYR A N 1
ATOM 2277 C CA . TYR A 1 304 ? -27.326 -3.195 19.055 1.00 89.88 304 TYR A CA 1
ATOM 2278 C C . TYR A 1 304 ? -26.302 -2.462 19.927 1.00 89.88 304 TYR A C 1
ATOM 2280 O O . TYR A 1 304 ? -26.323 -1.243 20.053 1.00 89.88 304 TYR A O 1
ATOM 2288 N N . ARG A 1 305 ? -25.410 -3.189 20.607 1.00 95.12 305 ARG A N 1
ATOM 2289 C CA . ARG A 1 305 ? -24.524 -2.565 21.602 1.00 95.12 305 ARG A CA 1
ATOM 2290 C C . ARG A 1 305 ? -23.390 -1.793 20.945 1.00 95.12 305 ARG A C 1
ATOM 2292 O O . ARG A 1 305 ? -23.008 -0.760 21.479 1.00 95.12 305 ARG A O 1
ATOM 2299 N N . CYS A 1 306 ? -22.913 -2.247 19.792 1.00 92.12 306 CYS A N 1
ATOM 2300 C CA . CYS A 1 306 ? -21.873 -1.567 19.028 1.00 92.12 306 CYS A CA 1
ATOM 2301 C C . CYS A 1 306 ? -22.386 -0.349 18.251 1.00 92.12 306 CYS A C 1
ATOM 2303 O O . CYS A 1 306 ? -21.571 0.451 17.807 1.00 92.12 306 CYS A O 1
ATOM 2305 N N . THR A 1 307 ? -23.707 -0.165 18.118 1.00 92.00 307 THR A N 1
ATOM 2306 C CA . THR A 1 307 ? -24.291 1.054 17.525 1.00 92.00 307 THR A CA 1
ATOM 2307 C C . THR A 1 307 ? -24.455 2.180 18.542 1.00 92.00 307 THR A C 1
ATOM 2309 O O . THR A 1 307 ? -24.813 3.295 18.174 1.00 92.00 307 THR A O 1
ATOM 2312 N N . LEU A 1 308 ? -24.240 1.903 19.832 1.00 92.44 308 LEU A N 1
ATOM 2313 C CA . LEU A 1 308 ? -24.241 2.934 20.862 1.00 92.44 308 LEU A CA 1
ATOM 2314 C C . LEU A 1 308 ? -22.955 3.754 20.759 1.00 92.44 308 LEU A C 1
ATOM 2316 O O . LEU A 1 308 ? -21.864 3.204 20.593 1.00 92.44 308 LEU A O 1
ATOM 2320 N N . GLU A 1 309 ? -23.101 5.071 20.884 1.00 92.75 309 GLU A N 1
ATOM 2321 C CA . GLU A 1 309 ? -22.021 6.037 20.692 1.00 92.75 309 GLU A CA 1
ATOM 2322 C C . GLU A 1 309 ? -20.756 5.652 21.476 1.00 92.75 309 GLU A C 1
ATOM 2324 O O . GLU A 1 309 ? -20.801 5.398 22.683 1.00 92.75 309 GLU A O 1
ATOM 2329 N N . GLY A 1 310 ? -19.632 5.573 20.757 1.00 90.06 310 GLY A N 1
ATOM 2330 C CA . GLY A 1 310 ? -18.302 5.286 21.298 1.00 90.06 310 GLY A CA 1
ATOM 2331 C C . GLY A 1 310 ? -18.069 3.857 21.805 1.00 90.06 310 GLY A C 1
ATOM 2332 O O . GLY A 1 310 ? -16.957 3.545 22.222 1.00 90.06 310 GLY A O 1
ATOM 2333 N N . VAL A 1 311 ? -19.055 2.951 21.766 1.00 94.75 311 VAL A N 1
ATOM 2334 C CA . VAL A 1 311 ? -18.825 1.552 22.180 1.00 94.75 311 VAL A CA 1
ATOM 2335 C C . VAL A 1 311 ? -17.853 0.858 21.234 1.00 94.75 311 VAL A C 1
ATOM 2337 O O . VAL A 1 311 ? -16.950 0.166 21.693 1.00 94.75 311 VAL A O 1
ATOM 2340 N N . SER A 1 312 ? -17.999 1.075 19.929 1.00 90.75 312 SER A N 1
ATOM 2341 C CA . SER A 1 312 ? -17.156 0.429 18.927 1.00 90.75 312 SER A CA 1
ATOM 2342 C C . SER A 1 312 ? -15.702 0.911 18.945 1.00 90.75 312 SER A C 1
ATOM 2344 O O . SER A 1 312 ? -14.817 0.122 18.647 1.00 90.75 312 SER A O 1
ATOM 2346 N N . SER A 1 313 ? -15.441 2.165 19.338 1.00 90.38 313 SER A N 1
ATOM 2347 C CA . SER A 1 313 ? -14.070 2.670 19.523 1.00 90.38 313 SER A CA 1
ATOM 2348 C C . SER A 1 313 ? -13.418 2.131 20.799 1.00 90.38 313 SER A C 1
ATOM 2350 O O . SER A 1 313 ? -12.200 2.059 20.889 1.00 90.38 313 SER A O 1
ATOM 2352 N N . HIS A 1 314 ? -14.216 1.754 21.803 1.00 94.50 314 HIS A N 1
ATOM 2353 C CA . HIS A 1 314 ? -13.714 1.176 23.049 1.00 94.50 314 HIS A CA 1
ATOM 2354 C C . HIS A 1 314 ? -13.553 -0.351 22.983 1.00 94.50 314 HIS A C 1
ATOM 2356 O O . HIS A 1 314 ? -12.715 -0.909 23.688 1.00 94.50 314 HIS A O 1
ATOM 2362 N N . CYS A 1 315 ? -14.374 -1.022 22.175 1.00 93.69 315 CYS A N 1
ATOM 2363 C CA . CYS A 1 315 ? -14.411 -2.476 22.027 1.00 93.69 315 CYS A CA 1
ATOM 2364 C C . CYS A 1 315 ? -14.278 -2.881 20.552 1.00 93.69 315 CYS A C 1
ATOM 2366 O O . CYS A 1 315 ? -15.253 -3.360 19.959 1.00 93.69 315 CYS A O 1
ATOM 2368 N N . PRO A 1 316 ? -13.111 -2.624 19.939 1.00 87.62 316 PRO A N 1
ATOM 2369 C CA . PRO A 1 316 ? -12.899 -2.859 18.517 1.00 87.62 316 PRO A CA 1
ATOM 2370 C C . PRO A 1 316 ? -13.071 -4.334 18.133 1.00 87.62 316 PRO A C 1
ATOM 2372 O O . PRO A 1 316 ? -13.720 -4.620 17.128 1.00 87.62 316 PRO A O 1
ATOM 2375 N N . VAL A 1 317 ? -12.619 -5.280 18.965 1.00 87.62 317 VAL A N 1
ATOM 2376 C CA . VAL A 1 317 ? -12.720 -6.722 18.681 1.00 87.62 317 VAL A CA 1
ATOM 2377 C C . VAL A 1 317 ? -14.166 -7.200 18.790 1.00 87.62 317 VAL A C 1
ATOM 2379 O O . VAL A 1 317 ? -14.684 -7.815 17.858 1.00 87.62 317 VAL A O 1
ATOM 2382 N N . ALA A 1 318 ? -14.872 -6.862 19.875 1.00 88.19 318 ALA A N 1
ATOM 2383 C CA . ALA A 1 318 ? -16.282 -7.237 20.035 1.00 88.19 318 ALA A CA 1
ATOM 2384 C C . ALA A 1 318 ? -17.197 -6.640 18.955 1.00 88.19 318 ALA A C 1
ATOM 2386 O O . ALA A 1 318 ? -18.282 -7.170 18.708 1.00 88.19 318 ALA A O 1
ATOM 2387 N N . CYS A 1 319 ? -16.792 -5.517 18.361 1.00 84.81 319 CYS A N 1
ATOM 2388 C CA . CYS A 1 319 ? -17.585 -4.775 17.389 1.00 84.81 319 CYS A CA 1
ATOM 2389 C C . CYS A 1 319 ? -17.089 -4.897 15.943 1.00 84.81 319 CYS A C 1
ATOM 2391 O O . CYS A 1 319 ? -17.692 -4.267 15.074 1.00 84.81 319 CYS A O 1
ATOM 2393 N N . GLY A 1 320 ? -16.034 -5.679 15.683 1.00 76.81 320 GLY A N 1
ATOM 2394 C CA . GLY A 1 320 ? -15.455 -5.847 14.347 1.00 76.81 320 GLY A CA 1
ATOM 2395 C C . GLY A 1 320 ? -15.008 -4.523 13.725 1.00 76.81 320 GLY A C 1
ATOM 2396 O O . GLY A 1 320 ? -15.362 -4.226 12.587 1.00 76.81 320 GLY A O 1
ATOM 2397 N N . ARG A 1 321 ? -14.320 -3.678 14.499 1.00 75.19 321 ARG A N 1
ATOM 2398 C CA . ARG A 1 321 ? -13.806 -2.375 14.060 1.00 75.19 321 ARG A CA 1
ATOM 2399 C C . ARG A 1 321 ? -12.295 -2.302 14.209 1.00 75.19 321 ARG A C 1
ATOM 2401 O O . ARG A 1 321 ? -11.722 -2.962 15.069 1.00 75.19 321 ARG A O 1
ATOM 2408 N N . ALA A 1 322 ? -11.688 -1.428 13.411 1.00 69.69 322 ALA A N 1
ATOM 2409 C CA . ALA A 1 322 ? -10.287 -1.070 13.543 1.00 69.69 322 ALA A CA 1
ATOM 2410 C C . ALA A 1 322 ? -9.964 -0.564 14.954 1.00 69.69 322 ALA A C 1
ATOM 2412 O O . ALA A 1 322 ? -10.757 0.141 15.591 1.00 69.69 322 ALA A O 1
ATOM 2413 N N . CYS A 1 323 ? -8.776 -0.928 15.422 1.00 75.69 323 CYS A N 1
ATOM 2414 C CA . CYS A 1 323 ? -8.256 -0.475 16.695 1.00 75.69 323 CYS A CA 1
ATOM 2415 C C . CY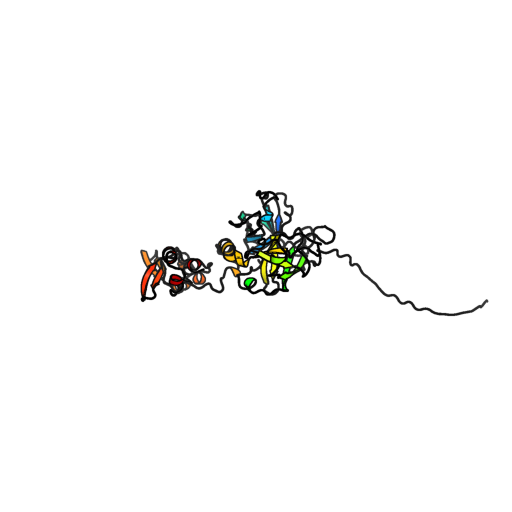S A 1 323 ? -7.917 1.022 16.648 1.00 75.69 323 CYS A C 1
ATOM 2417 O O . CYS A 1 323 ? -7.396 1.535 15.663 1.00 75.69 323 CYS A O 1
ATOM 2419 N N . GLY A 1 324 ? -8.210 1.726 17.736 1.00 78.38 324 GLY A N 1
ATOM 2420 C CA . GLY A 1 324 ? -7.917 3.145 17.887 1.00 78.38 324 GLY A CA 1
ATOM 2421 C C . GLY A 1 324 ? -8.113 3.591 19.329 1.00 78.38 324 GLY A C 1
ATOM 2422 O O . GLY A 1 324 ? -8.421 2.785 20.210 1.00 78.38 324 GLY A O 1
ATOM 2423 N N . ASP A 1 325 ? -7.935 4.884 19.581 1.00 88.88 325 ASP A N 1
ATOM 2424 C CA . ASP A 1 325 ? -8.206 5.452 20.897 1.00 88.88 325 ASP A CA 1
ATOM 2425 C C . ASP A 1 325 ? -9.703 5.417 21.217 1.00 88.88 325 ASP A C 1
ATOM 2427 O O . ASP A 1 325 ? -10.557 5.877 20.454 1.00 88.88 325 ASP A O 1
ATOM 2431 N N . SER A 1 326 ? -10.026 4.959 22.423 1.00 91.38 326 SER A N 1
ATOM 2432 C CA . SER A 1 326 ? -11.371 5.059 22.966 1.00 91.38 326 SER A CA 1
ATOM 2433 C C . SER A 1 326 ? -11.817 6.521 23.035 1.00 91.38 326 SER A C 1
ATOM 2435 O O . SER A 1 326 ? -11.321 7.312 23.845 1.00 91.38 326 SER A O 1
ATOM 2437 N N . THR A 1 327 ? -12.895 6.842 22.326 1.00 92.44 327 THR A N 1
ATOM 2438 C CA . THR A 1 327 ? -13.577 8.146 22.437 1.00 92.44 327 THR A CA 1
ATOM 2439 C C . THR A 1 327 ? -14.379 8.276 23.742 1.00 92.44 327 THR A C 1
ATOM 2441 O O . THR A 1 327 ? -14.794 9.365 24.140 1.00 92.44 327 THR A O 1
ATOM 2444 N N . MET A 1 328 ? -14.560 7.164 24.459 1.00 93.56 328 MET A N 1
ATOM 2445 C CA . MET A 1 328 ? -15.366 7.067 25.670 1.00 93.56 328 MET A CA 1
ATOM 2446 C C . MET A 1 328 ? -14.624 7.479 26.938 1.00 93.56 328 MET A C 1
ATOM 2448 O O . MET A 1 328 ? -13.400 7.394 27.055 1.00 93.56 328 MET A O 1
ATOM 2452 N N . ARG A 1 329 ? -15.402 7.836 27.970 1.00 94.56 329 ARG A N 1
ATOM 2453 C CA . ARG A 1 329 ? -14.882 7.851 29.341 1.00 94.56 329 ARG A CA 1
ATOM 2454 C C . ARG A 1 329 ? -14.862 6.433 29.894 1.00 94.56 329 ARG A C 1
ATOM 2456 O O . ARG A 1 329 ? -15.881 5.750 29.874 1.00 94.56 329 ARG A O 1
ATOM 2463 N N . PHE A 1 330 ? -13.758 6.041 30.502 1.00 95.69 330 PHE A N 1
ATOM 2464 C CA . PHE A 1 330 ? -13.552 4.725 31.090 1.00 95.69 330 PHE A CA 1
ATOM 2465 C C . PHE A 1 330 ? -13.058 4.820 32.530 1.00 95.69 330 PHE A C 1
ATOM 2467 O O . PHE A 1 330 ? -12.561 5.855 32.989 1.00 95.69 330 PHE A O 1
ATOM 2474 N N . LYS A 1 331 ? -13.250 3.732 33.277 1.00 95.56 331 LYS A N 1
ATOM 2475 C CA . LYS A 1 331 ? -12.836 3.619 34.674 1.00 95.56 331 LYS A CA 1
ATOM 2476 C C . LYS A 1 331 ? -11.374 3.206 34.739 1.00 95.56 331 LYS A C 1
ATOM 2478 O O . LYS A 1 331 ? -11.063 2.024 34.817 1.00 95.56 331 LYS A O 1
ATOM 2483 N N . LEU A 1 332 ? -10.514 4.213 34.742 1.00 92.19 332 LEU A N 1
ATOM 2484 C CA . LEU A 1 332 ? -9.077 4.060 34.875 1.00 92.19 332 LEU A CA 1
ATOM 2485 C C . LEU A 1 332 ? -8.713 3.667 36.308 1.00 92.19 332 LEU A C 1
ATOM 2487 O O . LEU A 1 332 ? -9.250 4.248 37.260 1.00 92.19 332 LEU A O 1
ATOM 2491 N N . ILE A 1 333 ? -7.816 2.695 36.444 1.00 88.88 333 ILE A N 1
ATOM 2492 C CA . ILE A 1 333 ? -7.273 2.229 37.720 1.00 88.88 333 ILE A CA 1
ATOM 2493 C C . ILE A 1 333 ? -5.817 2.681 37.772 1.00 88.88 333 ILE A C 1
ATOM 2495 O O . ILE A 1 333 ? -5.022 2.299 36.922 1.00 88.88 333 ILE A O 1
ATOM 2499 N N . LYS A 1 334 ? -5.490 3.536 38.736 1.00 85.06 334 LYS A N 1
ATOM 2500 C CA . LYS A 1 334 ? -4.118 3.995 38.960 1.00 85.06 334 LYS A CA 1
ATOM 2501 C C . LYS A 1 334 ? -3.289 2.940 39.711 1.00 85.06 334 LYS A C 1
ATOM 2503 O O . LYS A 1 334 ? -3.886 2.081 40.365 1.00 85.06 334 LYS A O 1
ATOM 2508 N N . PRO A 1 335 ? -1.946 3.049 39.716 1.00 84.19 335 PRO A N 1
ATOM 2509 C CA . PRO A 1 335 ? -1.072 2.151 40.478 1.00 84.19 335 PRO A CA 1
ATOM 2510 C C . PRO A 1 335 ? -1.382 2.109 41.982 1.00 84.19 335 PRO A C 1
ATOM 2512 O O . PRO A 1 335 ? -1.262 1.066 42.612 1.00 84.19 335 PRO A O 1
ATOM 2515 N N . ASP A 1 336 ? -1.858 3.221 42.550 1.00 87.44 336 ASP A N 1
ATOM 2516 C CA . ASP A 1 336 ? -2.304 3.323 43.949 1.00 87.44 336 ASP A CA 1
ATOM 2517 C C . ASP A 1 336 ? -3.684 2.675 44.216 1.00 87.44 336 ASP A C 1
ATOM 2519 O O . ASP A 1 336 ? -4.231 2.777 45.314 1.00 87.44 336 ASP A O 1
ATOM 2523 N N . GLY A 1 337 ? -4.290 2.042 43.205 1.00 85.81 337 GLY A N 1
ATOM 2524 C CA . GLY A 1 337 ? -5.608 1.411 43.268 1.00 85.81 337 GLY A CA 1
ATOM 2525 C C . GLY A 1 337 ? -6.788 2.382 43.146 1.00 85.81 337 GLY A C 1
ATOM 2526 O O . GLY A 1 337 ? -7.948 1.944 43.106 1.00 85.81 337 GLY A O 1
ATOM 2527 N N . THR A 1 338 ? -6.546 3.694 43.053 1.00 89.00 338 THR A N 1
ATOM 2528 C CA . THR A 1 338 ? -7.623 4.677 42.916 1.00 89.00 338 THR A CA 1
ATOM 2529 C C . THR A 1 338 ? -8.295 4.569 41.551 1.00 89.00 338 THR A C 1
ATOM 2531 O O . THR A 1 338 ? -7.661 4.406 40.508 1.00 89.00 338 THR A O 1
ATOM 2534 N N . LYS A 1 339 ? -9.630 4.666 41.550 1.00 90.31 339 LYS A N 1
ATOM 2535 C CA . LYS A 1 339 ? -10.446 4.508 40.340 1.00 90.31 339 LYS A CA 1
ATOM 2536 C C . LYS A 1 339 ? -11.048 5.844 39.940 1.00 90.31 339 LYS A C 1
ATOM 2538 O O . LYS A 1 339 ? -11.808 6.428 40.714 1.00 90.31 339 LYS A O 1
ATOM 2543 N N . LYS A 1 340 ? -10.761 6.325 38.728 1.00 90.06 340 LYS A N 1
ATOM 2544 C CA . LYS A 1 340 ? -11.319 7.586 38.213 1.00 90.06 340 LYS A CA 1
ATOM 2545 C C . LYS A 1 340 ? -11.840 7.437 36.790 1.00 90.06 340 LYS A C 1
ATOM 2547 O O . LYS A 1 340 ? -11.240 6.771 35.961 1.00 90.06 340 LYS A O 1
ATOM 2552 N N . ASN A 1 341 ? -12.941 8.128 36.499 1.00 92.75 341 ASN A N 1
ATOM 2553 C CA . ASN A 1 341 ? -13.496 8.172 35.149 1.00 92.75 341 ASN A CA 1
ATOM 2554 C C . ASN A 1 341 ? -12.748 9.211 34.305 1.00 92.75 341 ASN A C 1
ATOM 2556 O O . ASN A 1 341 ? -12.819 10.417 34.593 1.00 92.75 341 ASN A O 1
ATOM 2560 N N . ARG A 1 342 ? -12.031 8.746 33.284 1.00 93.56 342 ARG A N 1
ATOM 2561 C CA . ARG A 1 342 ? -11.124 9.524 32.421 1.00 93.56 342 ARG A CA 1
ATOM 2562 C C . ARG A 1 342 ? -11.298 9.125 30.956 1.00 93.56 342 ARG A C 1
ATOM 2564 O O . ARG A 1 342 ? -12.054 8.209 30.687 1.00 93.56 342 ARG A O 1
ATOM 2571 N N . ASN A 1 343 ? -10.684 9.867 30.046 1.00 93.81 343 ASN A N 1
ATOM 2572 C CA . ASN A 1 343 ? -10.655 9.618 28.603 1.00 93.81 343 ASN A CA 1
ATOM 2573 C C . ASN A 1 343 ? -9.204 9.722 28.105 1.00 93.81 343 ASN A C 1
ATOM 2575 O O . ASN A 1 343 ? -8.329 10.146 28.870 1.00 93.81 343 ASN A O 1
ATOM 2579 N N . CYS A 1 344 ? -8.950 9.381 26.843 1.00 91.06 344 CYS A N 1
ATOM 2580 C CA . CYS A 1 344 ? -7.590 9.386 26.303 1.00 91.06 344 CYS A CA 1
ATOM 2581 C C . CYS A 1 344 ? -6.956 10.787 26.276 1.00 91.06 344 CYS A C 1
ATOM 2583 O O . CYS A 1 344 ? -5.785 10.924 26.608 1.00 91.06 344 CYS A O 1
ATOM 2585 N N . SER A 1 345 ? -7.736 11.864 26.105 1.00 90.56 345 SER A N 1
ATOM 2586 C CA . SER A 1 345 ? -7.216 13.241 26.227 1.00 90.56 345 SER A CA 1
ATOM 2587 C C . SER A 1 345 ? -6.690 13.590 27.626 1.00 90.56 345 SER A C 1
ATOM 2589 O O . SER A 1 345 ? -5.854 14.478 27.768 1.00 90.56 345 SER A O 1
ATOM 2591 N N . PHE A 1 346 ? -7.197 12.949 28.686 1.00 90.25 346 PHE A N 1
ATOM 2592 C CA . PHE A 1 346 ? -6.619 13.079 30.026 1.00 90.25 346 PHE A CA 1
ATOM 2593 C C . PHE A 1 346 ? -5.328 12.269 30.153 1.00 90.25 346 PHE A C 1
ATOM 2595 O O . PHE A 1 346 ? -4.369 12.764 30.738 1.00 90.25 346 PHE A O 1
ATOM 2602 N N . VAL A 1 347 ? -5.320 11.041 29.628 1.00 87.44 347 VAL A N 1
ATOM 2603 C CA . VAL A 1 347 ? -4.154 10.144 29.646 1.00 87.44 347 VAL A CA 1
ATOM 2604 C C . VAL A 1 347 ? -2.976 10.801 28.922 1.00 87.44 347 VAL A C 1
ATOM 2606 O O . VAL A 1 347 ? -1.890 10.879 29.488 1.00 87.44 347 VAL A O 1
ATOM 2609 N N . ALA A 1 348 ? -3.226 11.412 27.763 1.00 86.31 348 ALA A N 1
ATOM 2610 C CA . ALA A 1 348 ? -2.241 12.114 26.943 1.00 86.31 348 ALA A CA 1
ATOM 2611 C C . ALA A 1 348 ? -1.511 13.281 27.647 1.00 86.31 348 ALA A C 1
ATOM 2613 O O . ALA A 1 348 ? -0.473 13.732 27.174 1.00 86.31 348 ALA A O 1
ATOM 2614 N N . ARG A 1 349 ? -2.026 13.784 28.780 1.00 86.38 349 ARG A N 1
ATOM 2615 C CA . ARG A 1 349 ? -1.394 14.872 29.558 1.00 86.38 349 ARG A CA 1
ATOM 2616 C C . ARG A 1 349 ? -0.357 14.381 30.568 1.00 86.38 349 ARG A C 1
ATOM 2618 O O . ARG A 1 349 ? 0.305 15.198 31.200 1.00 86.38 349 ARG A O 1
ATOM 2625 N N . LEU A 1 350 ? -0.281 13.072 30.789 1.00 79.81 350 LEU A N 1
ATOM 2626 C CA . LEU A 1 350 ? 0.673 12.443 31.699 1.00 79.81 350 LEU A CA 1
ATOM 2627 C C . LEU A 1 350 ? 1.963 12.097 30.951 1.00 79.81 350 LEU A C 1
ATOM 2629 O O . LEU A 1 350 ? 1.942 11.944 29.729 1.00 79.81 350 LEU A O 1
ATOM 2633 N N . ASN A 1 351 ? 3.064 11.918 31.682 1.00 80.06 351 ASN A N 1
ATOM 2634 C CA . ASN A 1 351 ? 4.306 11.392 31.116 1.00 80.06 351 ASN A CA 1
ATOM 2635 C C . ASN A 1 351 ? 4.050 10.011 30.471 1.00 80.06 351 ASN A C 1
ATOM 2637 O O . ASN A 1 351 ? 3.391 9.163 31.078 1.00 80.06 351 ASN A O 1
ATOM 2641 N N . THR A 1 352 ? 4.565 9.793 29.256 1.00 69.94 352 THR A N 1
ATOM 2642 C CA . THR A 1 352 ? 4.407 8.557 28.470 1.00 69.94 352 THR A CA 1
ATOM 2643 C C . THR A 1 352 ? 4.827 7.303 29.242 1.00 69.94 352 THR A C 1
ATOM 2645 O O . THR A 1 352 ? 4.053 6.350 29.324 1.00 69.94 352 THR A O 1
ATOM 2648 N N . ALA A 1 353 ? 5.984 7.319 29.912 1.00 69.94 353 ALA A N 1
ATOM 2649 C CA . ALA A 1 353 ? 6.463 6.167 30.685 1.00 69.94 353 ALA A CA 1
ATOM 2650 C C . ALA A 1 353 ? 5.552 5.845 31.885 1.00 69.94 353 ALA A C 1
ATOM 2652 O O . ALA A 1 353 ? 5.347 4.685 32.238 1.00 69.94 353 ALA A O 1
ATOM 2653 N N . GLU A 1 354 ? 4.959 6.874 32.500 1.00 76.69 354 GLU A N 1
ATOM 2654 C CA . GLU A 1 354 ? 4.041 6.701 33.626 1.00 76.69 354 GLU A CA 1
ATOM 2655 C C . GLU A 1 354 ? 2.693 6.146 33.153 1.00 76.69 354 GLU A C 1
ATOM 2657 O O . GLU A 1 354 ? 2.196 5.174 33.720 1.00 76.69 354 GLU A O 1
ATOM 2662 N N . ARG A 1 355 ? 2.105 6.723 32.099 1.00 76.94 355 ARG A N 1
ATOM 2663 C CA . ARG A 1 355 ? 0.737 6.393 31.668 1.00 76.94 355 ARG A CA 1
ATOM 2664 C C . ARG A 1 355 ? 0.618 5.023 31.007 1.00 76.94 355 ARG A C 1
ATOM 2666 O O . ARG A 1 355 ? -0.387 4.350 31.218 1.00 76.94 355 ARG A O 1
ATOM 2673 N N . CYS A 1 356 ? 1.638 4.592 30.273 1.00 77.69 356 CYS A N 1
ATOM 2674 C CA . CYS A 1 356 ? 1.612 3.319 29.549 1.00 77.69 356 CYS A CA 1
ATOM 2675 C C . CYS A 1 356 ? 1.905 2.115 30.444 1.00 77.69 356 CYS A C 1
ATOM 2677 O O . CYS A 1 356 ? 1.574 0.988 30.094 1.00 77.69 356 CYS A O 1
ATOM 2679 N N . SER A 1 357 ? 2.423 2.359 31.652 1.00 81.38 357 SER A N 1
ATOM 2680 C CA . SER A 1 357 ? 2.540 1.332 32.691 1.00 81.38 357 SER A CA 1
ATOM 2681 C C . SER A 1 357 ? 1.201 0.973 33.354 1.00 81.38 357 SER A C 1
ATOM 2683 O O . SER A 1 357 ? 1.108 -0.028 34.065 1.00 81.38 357 SER A O 1
ATOM 2685 N N . TRP A 1 358 ? 0.150 1.785 33.171 1.00 85.81 358 TRP A N 1
ATOM 2686 C CA . TRP A 1 358 ? -1.136 1.556 33.829 1.00 85.81 358 TRP A CA 1
ATOM 2687 C C . TRP A 1 358 ? -1.925 0.477 33.084 1.00 85.81 358 TRP A C 1
ATOM 2689 O O . TRP A 1 358 ? -2.171 0.579 31.882 1.00 85.81 358 TRP A O 1
ATOM 2699 N N . THR A 1 359 ? -2.369 -0.548 33.816 1.00 86.06 359 THR A N 1
ATOM 2700 C CA . THR A 1 359 ? -3.078 -1.703 33.251 1.00 86.06 359 THR A CA 1
ATOM 2701 C C . THR A 1 359 ? -4.259 -1.280 32.376 1.00 86.06 359 THR A C 1
ATOM 2703 O O . THR A 1 359 ? -5.158 -0.566 32.830 1.00 86.06 359 THR A O 1
ATOM 2706 N N . GLY A 1 360 ? -4.268 -1.758 31.130 1.00 86.75 360 GLY A N 1
ATOM 2707 C CA . GLY A 1 360 ? -5.331 -1.515 30.159 1.00 86.75 360 GLY A CA 1
ATOM 2708 C C . GLY A 1 360 ? -5.261 -0.178 29.427 1.00 86.75 360 GLY A C 1
ATOM 2709 O O . GLY A 1 360 ? -6.094 0.061 28.557 1.00 86.75 360 GLY A O 1
ATOM 2710 N N . VAL A 1 361 ? -4.314 0.711 29.755 1.00 88.88 361 VAL A N 1
ATOM 2711 C CA . VAL A 1 361 ? -4.169 1.989 29.038 1.00 88.88 361 VAL A CA 1
ATOM 2712 C C . VAL A 1 361 ? -3.670 1.772 27.619 1.00 88.88 361 VAL A C 1
ATOM 2714 O O . VAL A 1 361 ? -4.241 2.372 26.715 1.00 88.88 361 VAL A O 1
ATOM 2717 N N . ALA A 1 362 ? -2.684 0.894 27.421 1.00 84.31 362 ALA A N 1
ATOM 2718 C CA . ALA A 1 362 ? -2.161 0.577 26.094 1.00 84.31 362 ALA A CA 1
ATOM 2719 C C . ALA A 1 362 ? -3.264 0.073 25.145 1.00 84.31 362 ALA A C 1
ATOM 2721 O O . ALA A 1 362 ? -3.319 0.507 24.005 1.00 84.31 362 ALA A O 1
ATOM 2722 N N . ASP A 1 363 ? -4.208 -0.736 25.638 1.00 86.50 363 ASP A N 1
ATOM 2723 C CA . ASP A 1 363 ? -5.314 -1.263 24.823 1.00 86.50 363 ASP A CA 1
ATOM 2724 C C . ASP A 1 363 ? -6.438 -0.240 24.584 1.00 86.50 363 ASP A C 1
ATOM 2726 O O . ASP A 1 363 ? -7.160 -0.316 23.591 1.00 86.50 363 ASP A O 1
ATOM 2730 N N . THR A 1 364 ? -6.611 0.712 25.511 1.00 90.06 364 THR A N 1
ATOM 2731 C CA . THR A 1 364 ? -7.722 1.682 25.505 1.00 90.06 364 THR A CA 1
ATOM 2732 C C . THR A 1 364 ? -7.366 3.003 24.817 1.00 90.06 364 THR A C 1
ATOM 2734 O O . THR A 1 364 ? -8.237 3.647 24.237 1.00 90.06 364 THR A O 1
ATOM 2737 N N . CYS A 1 365 ? -6.115 3.448 24.937 1.00 89.38 365 CYS A N 1
ATOM 2738 C CA . CYS A 1 365 ? -5.594 4.722 24.435 1.00 89.38 365 CYS A CA 1
ATOM 2739 C C . CYS A 1 365 ? -4.289 4.476 23.671 1.00 89.38 365 CYS A C 1
ATOM 2741 O O . CYS A 1 365 ? -3.225 4.971 24.051 1.00 89.38 365 CYS A O 1
ATOM 2743 N N . ARG A 1 366 ? -4.394 3.646 22.634 1.00 83.12 366 ARG A N 1
ATOM 2744 C CA . ARG A 1 366 ? -3.292 3.081 21.849 1.00 83.12 366 ARG A CA 1
ATOM 2745 C C . ARG A 1 366 ? -2.316 4.143 21.351 1.00 83.12 366 ARG A C 1
ATOM 2747 O O . ARG A 1 366 ? -1.133 4.056 21.653 1.00 83.12 366 ARG A O 1
ATOM 2754 N N . SER A 1 367 ? -2.816 5.209 20.727 1.00 80.19 367 SER A N 1
ATOM 2755 C CA . SER A 1 367 ? -1.982 6.302 20.196 1.00 80.19 367 SER A CA 1
ATOM 2756 C C . SER A 1 367 ? -1.279 7.114 21.288 1.00 80.19 367 SER A C 1
ATOM 2758 O O . SER A 1 367 ? -0.265 7.755 21.043 1.00 80.19 367 SER A O 1
ATOM 2760 N N . THR A 1 368 ? -1.784 7.084 22.528 1.00 74.62 368 THR A N 1
ATOM 2761 C CA . THR A 1 368 ? -1.097 7.738 23.650 1.00 74.62 368 THR A CA 1
ATOM 2762 C C . THR A 1 368 ? 0.081 6.922 24.178 1.00 74.62 368 THR A C 1
ATOM 2764 O O . THR A 1 368 ? 0.847 7.440 24.994 1.00 74.62 368 THR A O 1
ATOM 2767 N N . CYS A 1 369 ? 0.219 5.666 23.758 1.00 66.06 369 CYS A N 1
ATOM 2768 C CA . CYS A 1 369 ? 1.284 4.767 24.188 1.00 66.06 369 CYS A CA 1
ATOM 2769 C C . CYS A 1 369 ? 2.185 4.253 23.071 1.00 66.06 369 CYS A C 1
ATOM 2771 O O . CYS A 1 369 ? 3.109 3.504 23.384 1.00 66.06 369 CYS A O 1
ATOM 2773 N N . ALA A 1 370 ? 1.912 4.666 21.834 1.00 61.22 370 ALA A N 1
ATOM 2774 C CA . ALA A 1 370 ? 2.817 4.528 20.706 1.00 61.22 370 ALA A CA 1
ATOM 2775 C C . ALA A 1 370 ? 4.049 5.428 20.878 1.00 61.22 370 ALA A C 1
ATOM 2777 O O . ALA A 1 370 ? 3.897 6.545 21.443 1.00 61.22 370 ALA A O 1
#

Secondary structure (DSSP, 8-state):
--------------------------BTT-EEPPTTSSTTEEEEE-TTS-B-S--EEEEETTEEEE-SGGGB-TTS-B-----EEEET-SSTTSTTGGG---EEEEEEEEEE-TT-BTTTTBT--EEEEESS--SSPPPEE--SSSGGGPPTT-EEEEEE-PBBTTS-B-SS-EEEEEEEETTGGGTSPTT-S-TTEEEEESSS-PPPTT-TTPEEEETTTTEEEEEEEE-S-TT-TTPPPEEEEEGGGGHHHHHHHHTTSSS--GGGS-TT----SSPEEEEEGGGTEEEEE-HHHHHTSHHHHTTSTTHHHH-HHHHT-------S-EEEE-TTS-EEEE-HHHHTTS-HHHHHTSTTHHHHSGGGT-

Organism: NCBI:txid426638

Foldseek 3Di:
DDDDDDDDDDDDDDDDDDDDPDPPFFAPQKDFDDAPPQQQKKFFAAPVRDTLLEIWGFAFQFKIKFFQCSQADPVRDRHGDTFWMWGRQFQVPDDCNNVHDIDTFGFPDKAQDPPQDNVLRFSGMMMTTTPGGHPDDGFAAPQLPPPVPDDWFQKKKQKFQFATPVRDTRSGIIIHIWTWDPPLCVLDPPPSDDPQKTFTGNVQDEDARSSHRTFTGDPVVRHTFWGFHDWPHPDDSSTGTGMTGGCNVCVVVVLVPQQADPRHDPSLDDPPQAAQQWWFFFQDPVVNDTDTHGLVVCLVPVVPSVPGPQSCQRGVPSNVGHHAARPTFTFFQAPVRDTDTDGLVVLLVDDLVRSVPGPRSCNHHVVSND

Sequence (370 aa):
MFFRLFSTCFLLSASLVQADRSLKERIYNGNDVPVDSYPWFARPLDGDGDWDGCGASLISADYVLTAAHCFFDSNGSFSKTLASYEIGALCPDSNNNCGQNMETIGVESLILHPNYDYETDNNDFAIAKLSSSSTVTPVNIDNGSYSPNYSSGKELWSIGFGEQEDGTDATILQHVALKYDPDCANDHSDGAITENMMCAADGIRDTCQGDSGGPLYDVANNVLVGVTSWGDGCGNVTAPAGVYARISAQLDWIKGIVCTGSNQPSWCSDSSCEDSPLRMKVYIPSLDANKMKSCTWAANSPGYRCTLEGVSSHCPVACGRACGDSTMRFKLIKPDGTKKNRNCSFVARLNTAERCSWTGVADTCRSTCA

Radius of gyration: 27.8 Å; chains: 1; bounding box: 68×74×116 Å

pLDDT: mean 83.68, std 16.38, range [34.53, 98.5]